Protein AF-A0A350D924-F1 (afdb_monomer_lite)

pLDDT: mean 81.34, std 15.52, range [41.84, 96.62]

Sequence (192 aa):
MNFREQLWSSPLSFKVLNFLGAASPFILLIVMVMVIGWAKSSGRIKLTPIIIVGFVLIWFVLSIFFNCFLFSVAPPYRLSYEEYARARENATRGNIGALRGCIEKYYVQNGEWPKRLDGDNFINFLCEGSGPKELPNALLRPDVKNNRSNQVTHRTINDLNSTGGWLYDSTTGKIWINHTANDSKGVPYSSY

Secondary structure (DSSP, 8-state):
--HHHHSSS-HHHHHHHHHHHHHHHHHHHHHHHHHHHHHHHTT-----HHHHHHHHHHHHHHHHHHHHHHHHHS---TTTTHHHHHHHHHHHHHHHHHHHHHHHHHHHHHSS--S-SSSHHHHHHHHTTS--SSPPPEE--TTSTT-EE--EEES-GGG--S--SEEEETTTTEEEES---B-TTS-BGGG-

Foldseek 3Di:
DDPVVVQPPDPVVVVVCVVCVVVVLVVVVVVVVVVVVVCVVVVVDDDDVVNVVVVVVVSVVVVVVVVVVCVVPPPPPPCPAQVVQVVLQVVLVVLQVVLLVLQVVVCVVPVFGDQDCQDPVSLVSCPVPVHDSARAWNQHHPPAPCNTDQDEDADDLVPQDSVWHWYADRVVSDIFTSHQDAGPVRHGRRVD

Structure (mmCIF, N/CA/C/O backbone):
data_AF-A0A350D924-F1
#
_entry.id   AF-A0A350D924-F1
#
loop_
_atom_site.group_PDB
_atom_site.id
_atom_site.type_symbol
_atom_site.label_atom_id
_atom_site.label_alt_id
_atom_site.label_comp_id
_atom_site.label_asym_id
_atom_site.label_entity_id
_atom_site.label_seq_id
_atom_site.pdbx_PDB_ins_code
_atom_site.Cartn_x
_atom_site.Cartn_y
_atom_site.Cartn_z
_atom_site.occupancy
_atom_site.B_iso_or_equiv
_atom_site.auth_seq_id
_atom_site.auth_comp_id
_atom_site.auth_asym_id
_atom_site.auth_atom_id
_atom_site.pdbx_PDB_model_num
ATOM 1 N N . MET A 1 1 ? 24.494 -24.939 -7.515 1.00 47.94 1 MET A N 1
ATOM 2 C CA . MET A 1 1 ? 24.113 -23.514 -7.633 1.00 47.94 1 MET A CA 1
ATOM 3 C C . MET A 1 1 ? 25.291 -22.801 -8.289 1.00 47.94 1 MET A C 1
ATOM 5 O O . MET A 1 1 ? 26.365 -22.772 -7.705 1.00 47.94 1 MET A O 1
ATOM 9 N N . ASN A 1 2 ? 25.159 -22.431 -9.567 1.00 45.69 2 ASN A N 1
ATOM 10 C CA . ASN A 1 2 ? 26.283 -22.059 -10.437 1.00 45.69 2 ASN A CA 1
ATOM 11 C C . ASN A 1 2 ? 26.685 -20.588 -10.247 1.00 45.69 2 ASN A C 1
ATOM 13 O O . ASN A 1 2 ? 25.851 -19.699 -10.378 1.00 45.69 2 ASN A O 1
ATOM 17 N N . PHE A 1 3 ? 27.981 -20.329 -10.041 1.00 41.84 3 PHE A N 1
ATOM 18 C CA . PHE A 1 3 ? 28.587 -18.993 -9.871 1.00 41.84 3 PHE A CA 1
ATOM 19 C C . PHE A 1 3 ? 28.276 -18.016 -11.028 1.00 41.84 3 PHE A C 1
ATOM 21 O O . PHE A 1 3 ? 28.308 -16.800 -10.864 1.00 41.84 3 PHE A O 1
ATOM 28 N N . ARG A 1 4 ? 27.902 -18.546 -12.201 1.00 46.19 4 ARG A N 1
ATOM 29 C CA . ARG A 1 4 ? 27.455 -17.763 -13.362 1.00 46.19 4 ARG A CA 1
ATOM 30 C C . ARG A 1 4 ? 26.101 -17.071 -13.182 1.00 46.19 4 ARG A C 1
ATOM 32 O O . ARG A 1 4 ? 25.892 -16.055 -13.831 1.00 46.19 4 ARG A O 1
ATOM 39 N N . GLU A 1 5 ? 25.207 -17.560 -12.323 1.00 50.44 5 GLU A N 1
ATOM 40 C CA . GLU A 1 5 ? 23.890 -16.926 -12.131 1.00 50.44 5 GLU A CA 1
ATOM 41 C C . GLU A 1 5 ? 23.918 -15.767 -11.123 1.00 50.44 5 GLU A C 1
ATOM 43 O O . GLU A 1 5 ? 23.068 -14.883 -11.172 1.00 50.44 5 GLU A O 1
ATOM 48 N N . GLN A 1 6 ? 24.938 -15.703 -10.263 1.00 49.12 6 GLN A N 1
ATOM 49 C CA . GLN A 1 6 ? 25.036 -14.691 -9.204 1.00 49.12 6 GLN A CA 1
ATOM 50 C C . GLN A 1 6 ? 25.579 -13.335 -9.696 1.00 49.12 6 GLN A C 1
ATOM 52 O O . GLN A 1 6 ? 25.384 -12.309 -9.047 1.00 49.12 6 GLN A O 1
ATOM 57 N N . LEU A 1 7 ? 26.230 -13.306 -10.863 1.00 44.22 7 LEU A N 1
ATOM 58 C CA . LEU A 1 7 ? 26.763 -12.078 -11.465 1.00 44.22 7 LEU A CA 1
ATOM 59 C C . LEU A 1 7 ? 25.687 -11.227 -12.160 1.00 44.22 7 LEU A C 1
ATOM 61 O O . LEU A 1 7 ? 25.841 -10.010 -12.238 1.00 44.22 7 LEU A O 1
ATOM 65 N N . TRP A 1 8 ? 24.577 -11.832 -12.593 1.00 49.00 8 TRP A N 1
ATOM 66 C CA . TRP A 1 8 ? 23.504 -11.141 -13.324 1.00 49.00 8 TRP A CA 1
ATOM 67 C C . TRP A 1 8 ? 22.376 -10.603 -12.435 1.00 49.00 8 TRP A C 1
ATOM 69 O O . TRP A 1 8 ? 21.561 -9.812 -12.899 1.00 49.00 8 TRP A O 1
ATOM 79 N N . SER A 1 9 ? 22.326 -10.985 -11.156 1.00 48.84 9 SER A N 1
ATOM 80 C CA . SER A 1 9 ? 21.257 -10.577 -10.232 1.00 48.84 9 SER A CA 1
ATOM 81 C C . SER A 1 9 ? 21.573 -9.314 -9.425 1.00 48.84 9 SER A C 1
ATOM 83 O O . SER A 1 9 ? 20.764 -8.900 -8.594 1.00 48.84 9 SER A O 1
ATOM 85 N N . SER A 1 10 ? 22.749 -8.701 -9.608 1.00 45.50 10 SER A N 1
ATOM 86 C CA . SER A 1 10 ? 23.127 -7.521 -8.826 1.00 45.50 10 SER A CA 1
ATOM 87 C C . SER A 1 10 ? 22.595 -6.228 -9.474 1.00 45.50 10 SER A C 1
ATOM 89 O O . SER A 1 10 ? 22.938 -5.928 -10.622 1.00 45.50 10 SER A O 1
ATOM 91 N N . PRO A 1 11 ? 21.816 -5.396 -8.753 1.00 54.88 11 PRO A N 1
ATOM 92 C CA . PRO A 1 11 ? 21.291 -4.132 -9.284 1.00 54.88 11 PRO A CA 1
ATOM 93 C C . PRO A 1 11 ? 22.395 -3.110 -9.612 1.00 54.88 11 PRO A C 1
ATOM 95 O O . PRO A 1 11 ? 22.150 -2.144 -10.335 1.00 54.88 11 PRO A O 1
ATOM 98 N N . LEU A 1 12 ? 23.618 -3.320 -9.109 1.00 47.38 12 LEU A N 1
ATOM 99 C CA . LEU A 1 12 ? 24.787 -2.505 -9.441 1.00 47.38 12 LEU A CA 1
ATOM 100 C C . LEU A 1 12 ? 25.321 -2.791 -10.852 1.00 47.38 12 LEU A C 1
ATOM 102 O O . LEU A 1 12 ? 25.635 -1.848 -11.575 1.00 47.38 12 LEU A O 1
ATOM 106 N N . SER A 1 13 ? 25.384 -4.062 -11.268 1.00 51.62 13 SER A N 1
ATOM 107 C CA . SER A 1 13 ? 25.908 -4.439 -12.592 1.00 51.62 13 SER A CA 1
ATOM 108 C C . SER A 1 13 ? 25.067 -3.858 -13.733 1.00 51.62 13 SER A C 1
ATOM 110 O O . SER A 1 13 ? 25.612 -3.329 -14.697 1.00 51.62 13 SER A O 1
ATOM 112 N N . PHE A 1 14 ? 23.742 -3.833 -13.567 1.00 51.78 14 PHE A N 1
ATOM 113 C CA . PHE A 1 14 ? 22.805 -3.273 -14.542 1.00 51.78 14 PHE A CA 1
ATOM 114 C C . PHE A 1 14 ? 22.886 -1.743 -14.642 1.00 51.78 14 PHE A C 1
ATOM 116 O O . PHE A 1 14 ? 22.792 -1.181 -15.731 1.00 51.78 14 PHE A O 1
ATOM 123 N N . LYS A 1 15 ? 23.106 -1.047 -13.517 1.00 51.81 15 LYS A N 1
ATOM 124 C CA . LYS A 1 15 ? 23.284 0.414 -13.508 1.00 51.81 15 LYS A CA 1
ATOM 125 C C . LYS A 1 15 ? 24.603 0.832 -14.151 1.00 51.81 15 LYS A C 1
ATOM 127 O O . LYS A 1 15 ? 24.611 1.802 -14.900 1.00 51.81 15 LYS A O 1
ATOM 132 N N . VAL A 1 16 ? 25.687 0.091 -13.916 1.00 51.12 16 VAL A N 1
ATOM 133 C CA . VAL A 1 16 ? 26.992 0.356 -14.544 1.00 51.12 16 VAL A CA 1
ATOM 134 C C . VAL A 1 16 ? 26.951 0.057 -16.047 1.00 51.12 16 VAL A C 1
ATOM 136 O O . VAL A 1 16 ? 27.471 0.851 -16.827 1.00 51.12 16 VAL A O 1
ATOM 139 N N . LEU A 1 17 ? 26.262 -1.009 -16.476 1.00 47.84 17 LEU A N 1
ATOM 140 C CA . LEU A 1 17 ? 26.088 -1.315 -17.901 1.00 47.84 17 LEU A CA 1
ATOM 141 C C . LEU A 1 17 ? 25.208 -0.279 -18.621 1.00 47.84 17 LEU A C 1
ATOM 143 O O . LEU A 1 17 ? 25.542 0.129 -19.728 1.00 47.84 17 LEU A O 1
ATOM 147 N N . ASN A 1 18 ? 24.135 0.206 -17.986 1.00 52.03 18 ASN A N 1
ATOM 148 C CA . ASN A 1 18 ? 23.296 1.274 -18.545 1.00 52.03 18 ASN A CA 1
ATOM 149 C C . ASN A 1 18 ? 24.016 2.631 -18.571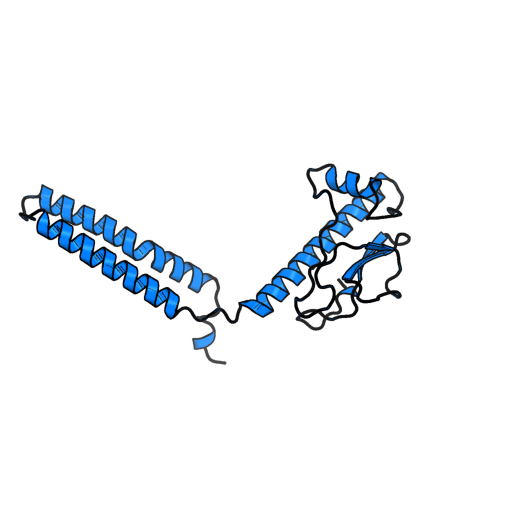 1.00 52.03 18 ASN A C 1
ATOM 151 O O . ASN A 1 18 ? 23.844 3.397 -19.516 1.00 52.03 18 ASN A O 1
ATOM 155 N N . PHE A 1 19 ? 24.852 2.925 -17.571 1.00 48.84 19 PHE A N 1
ATOM 156 C CA . PHE A 1 19 ? 25.634 4.161 -17.520 1.00 48.84 19 PHE A CA 1
ATOM 157 C C . PHE A 1 19 ? 26.766 4.166 -18.560 1.00 48.84 19 PHE A C 1
ATOM 159 O O . PHE A 1 19 ? 26.978 5.173 -19.231 1.00 48.84 19 PHE A O 1
ATOM 166 N N . LEU A 1 20 ? 27.439 3.029 -18.772 1.00 47.66 20 LEU A N 1
ATOM 167 C CA . LEU A 1 20 ? 28.446 2.880 -19.828 1.00 47.66 20 LEU A CA 1
ATOM 168 C C . LEU A 1 20 ? 27.817 2.782 -21.227 1.00 47.66 20 LEU A C 1
ATOM 170 O O . LEU A 1 20 ? 28.358 3.354 -22.167 1.00 47.66 20 LEU A O 1
ATOM 174 N N . GLY A 1 21 ? 26.657 2.134 -21.371 1.00 54.91 21 GLY A N 1
ATOM 175 C CA . GLY A 1 21 ? 25.938 2.021 -22.643 1.00 54.91 21 GLY A CA 1
ATOM 176 C C . GLY A 1 21 ? 25.373 3.353 -23.146 1.00 54.91 21 GLY A C 1
ATOM 177 O O . GLY A 1 21 ? 25.484 3.654 -24.332 1.00 54.91 21 GLY A O 1
ATOM 178 N N . ALA A 1 22 ? 24.833 4.189 -22.254 1.00 53.91 22 ALA A N 1
ATOM 179 C CA . ALA A 1 22 ? 24.272 5.490 -22.628 1.00 53.91 22 ALA A CA 1
ATOM 180 C C . ALA A 1 22 ? 25.345 6.574 -22.849 1.00 53.91 22 ALA A C 1
ATOM 182 O O . ALA A 1 22 ? 25.177 7.448 -23.699 1.00 53.91 22 ALA A O 1
ATOM 183 N N . ALA A 1 23 ? 26.462 6.520 -22.114 1.00 52.72 23 ALA A N 1
ATOM 184 C CA . ALA A 1 23 ? 27.535 7.509 -22.230 1.00 52.72 23 ALA A CA 1
ATOM 185 C C . ALA A 1 23 ? 28.533 7.208 -23.367 1.00 52.72 23 ALA A C 1
ATOM 187 O O . ALA A 1 23 ? 29.195 8.122 -23.865 1.00 52.72 23 ALA A O 1
ATOM 188 N N . SER A 1 24 ? 28.637 5.949 -23.806 1.00 65.81 24 SER A N 1
ATOM 189 C CA . SER A 1 24 ? 29.651 5.497 -24.769 1.00 65.81 24 SER A CA 1
ATOM 190 C C . SER A 1 24 ? 29.633 6.238 -26.121 1.00 65.81 24 SER A C 1
ATOM 192 O O . SER A 1 24 ? 30.682 6.759 -26.507 1.00 65.81 24 SER A O 1
ATOM 194 N N . PRO A 1 25 ? 28.504 6.379 -26.842 1.00 65.12 25 PRO A N 1
ATOM 195 C CA . PRO A 1 25 ? 28.536 6.973 -28.180 1.00 65.12 25 PRO A CA 1
ATOM 196 C C . PRO A 1 25 ? 28.704 8.498 -28.161 1.00 65.12 25 PRO A C 1
ATOM 198 O O . PRO A 1 25 ? 29.337 9.051 -29.058 1.00 65.12 25 PRO A O 1
ATOM 201 N N . PHE A 1 26 ? 28.187 9.188 -27.137 1.00 65.56 26 PHE A N 1
ATOM 202 C CA . PHE A 1 26 ? 28.311 10.645 -27.017 1.00 65.56 26 PHE A CA 1
ATOM 203 C C . PHE A 1 26 ? 29.724 11.078 -26.626 1.00 65.56 26 PHE A C 1
ATOM 205 O O . PHE A 1 26 ? 30.256 12.018 -27.213 1.00 65.56 26 PHE A O 1
ATOM 212 N N . ILE A 1 27 ? 30.361 10.378 -25.683 1.00 70.38 27 ILE A N 1
ATOM 213 C CA . ILE A 1 27 ? 31.745 10.676 -25.294 1.00 70.38 27 ILE A CA 1
ATOM 214 C C . ILE A 1 27 ? 32.693 10.380 -26.462 1.00 70.38 27 ILE A C 1
ATOM 216 O O . ILE A 1 27 ? 33.560 11.200 -26.760 1.00 70.38 27 ILE A O 1
ATOM 220 N N . LEU A 1 28 ? 32.489 9.270 -27.183 1.00 68.69 28 LEU A N 1
ATOM 221 C CA . LEU A 1 28 ? 33.267 8.956 -28.385 1.00 68.69 28 LEU A CA 1
ATOM 222 C C . LEU A 1 28 ? 33.068 9.997 -29.494 1.00 68.69 28 LEU A C 1
ATOM 224 O O . LEU A 1 28 ? 34.046 10.386 -30.129 1.00 68.69 28 LEU A O 1
ATOM 228 N N . LEU A 1 29 ? 31.847 10.510 -29.683 1.00 71.50 29 LEU A N 1
ATOM 229 C CA . LEU A 1 29 ? 31.575 11.591 -30.632 1.00 71.50 29 LEU A CA 1
ATOM 230 C C . LEU A 1 29 ? 32.309 12.882 -30.243 1.00 71.50 29 LEU A C 1
ATOM 232 O O . LEU A 1 29 ? 32.936 13.501 -31.097 1.00 71.50 29 LEU A O 1
ATOM 236 N N . ILE A 1 30 ? 32.277 13.272 -28.965 1.00 75.00 30 ILE A N 1
ATOM 237 C CA . ILE A 1 30 ? 32.971 14.472 -28.472 1.00 75.00 30 ILE A CA 1
ATOM 238 C C . ILE A 1 30 ? 34.483 14.334 -28.670 1.00 75.00 30 ILE A C 1
ATOM 240 O O . ILE A 1 30 ? 35.106 15.224 -29.249 1.00 75.00 30 ILE A O 1
ATOM 244 N N . VAL A 1 31 ? 35.066 13.205 -28.255 1.00 75.88 31 VAL A N 1
ATOM 245 C CA . VAL A 1 31 ? 36.499 12.926 -28.433 1.00 75.88 31 VAL A CA 1
ATOM 246 C C . VAL A 1 31 ? 36.863 12.938 -29.916 1.00 75.88 31 VAL A C 1
ATOM 248 O O . VAL A 1 31 ? 37.866 13.532 -30.300 1.00 75.88 31 VAL A O 1
ATOM 251 N N . MET A 1 32 ? 36.031 12.356 -30.778 1.00 74.62 32 MET A N 1
ATOM 252 C CA . MET A 1 32 ? 36.300 12.321 -32.210 1.00 74.62 32 MET A CA 1
ATOM 253 C C . MET A 1 32 ? 36.196 13.704 -32.867 1.00 74.62 32 MET A C 1
ATOM 255 O O . MET A 1 32 ? 37.060 14.058 -33.669 1.00 74.62 32 MET A O 1
ATOM 259 N N . VAL A 1 33 ? 35.200 14.519 -32.505 1.00 77.44 33 VAL A N 1
ATOM 260 C CA . VAL A 1 33 ? 35.084 15.912 -32.971 1.00 77.44 33 VAL A CA 1
ATOM 261 C C . VAL A 1 33 ? 36.293 16.731 -32.515 1.00 77.44 33 VAL A C 1
ATOM 263 O O . VAL A 1 33 ? 36.845 17.495 -33.309 1.00 77.44 33 VAL A O 1
ATOM 266 N N . MET A 1 34 ? 36.763 16.527 -31.279 1.00 78.38 34 MET A N 1
ATOM 267 C CA . MET A 1 34 ? 37.984 17.158 -30.769 1.00 78.38 34 MET A CA 1
ATOM 268 C C . MET A 1 34 ? 39.229 16.722 -31.555 1.00 78.38 34 MET A C 1
ATOM 270 O O . MET A 1 34 ? 40.025 17.574 -31.950 1.00 78.38 34 MET A O 1
ATOM 274 N N . VAL A 1 35 ? 39.379 15.427 -31.855 1.00 78.31 35 VAL A N 1
ATOM 275 C CA . VAL A 1 35 ? 40.506 14.893 -32.642 1.00 78.31 35 VAL A CA 1
ATOM 276 C C . VAL A 1 35 ? 40.486 15.417 -34.081 1.00 78.31 35 VAL A C 1
ATOM 278 O O . VAL A 1 35 ? 41.527 15.825 -34.593 1.00 78.31 35 VAL A O 1
ATOM 281 N N . ILE A 1 36 ? 39.317 15.479 -34.728 1.00 73.19 36 ILE A N 1
ATOM 282 C CA . ILE A 1 36 ? 39.168 16.046 -36.080 1.00 73.19 36 ILE A CA 1
ATOM 283 C C . ILE A 1 36 ? 39.476 17.548 -36.074 1.00 73.19 36 ILE A C 1
ATOM 285 O O . ILE A 1 36 ? 40.187 18.033 -36.957 1.00 73.19 36 ILE A O 1
ATOM 289 N N . GLY A 1 37 ? 38.984 18.287 -35.074 1.00 76.00 37 GLY A N 1
ATOM 290 C CA . GLY A 1 37 ? 39.281 19.709 -34.897 1.00 76.00 37 GLY A CA 1
ATOM 291 C C . GLY A 1 37 ? 40.780 19.968 -34.725 1.00 76.00 37 GLY A C 1
ATOM 292 O O . GLY A 1 37 ? 41.343 20.839 -35.392 1.00 76.00 37 GLY A O 1
ATOM 293 N N . TRP A 1 38 ? 41.449 19.152 -33.909 1.00 79.75 38 TRP A N 1
ATOM 294 C CA . TRP A 1 38 ? 42.897 19.206 -33.709 1.00 79.75 38 TRP A CA 1
ATOM 295 C C . TRP A 1 38 ? 43.686 18.844 -34.981 1.00 79.75 38 TRP A C 1
ATOM 297 O O . TRP A 1 38 ? 44.635 19.539 -35.357 1.00 79.75 38 TRP A O 1
ATOM 307 N N . ALA A 1 39 ? 43.266 17.807 -35.709 1.00 71.69 39 ALA A N 1
ATOM 308 C CA . ALA A 1 39 ? 43.900 17.386 -36.958 1.00 71.69 39 ALA A CA 1
ATOM 309 C C . ALA A 1 39 ? 43.755 18.427 -38.087 1.00 71.69 39 ALA A C 1
ATOM 311 O O . ALA A 1 39 ? 44.669 18.604 -38.895 1.00 71.69 39 ALA A O 1
ATOM 312 N N . LYS A 1 40 ? 42.632 19.159 -38.118 1.00 70.56 40 LYS A N 1
ATOM 313 C CA . LYS A 1 40 ? 42.415 20.289 -39.034 1.00 70.56 40 LYS A CA 1
ATOM 314 C C . LYS A 1 40 ? 43.289 21.491 -38.665 1.00 70.56 40 LYS A C 1
ATOM 316 O O . LYS A 1 40 ? 43.915 22.070 -39.547 1.00 70.56 40 LYS A O 1
ATOM 321 N N . SER A 1 41 ? 43.359 21.838 -37.376 1.00 77.25 41 SER A N 1
ATOM 322 C CA . SER A 1 41 ? 44.184 22.947 -36.866 1.00 77.25 41 SER A CA 1
ATOM 323 C C . SER A 1 41 ? 45.680 22.736 -37.133 1.00 77.25 41 SER A C 1
ATOM 325 O O . SER A 1 41 ? 46.397 23.667 -37.482 1.00 77.25 41 SER A O 1
ATOM 327 N N . SER A 1 42 ? 46.145 21.485 -37.072 1.00 79.81 42 SER A N 1
ATOM 328 C CA . SER A 1 42 ? 47.542 21.124 -37.349 1.00 79.81 42 SER A CA 1
ATOM 329 C C . SER A 1 42 ? 47.907 21.045 -38.841 1.00 79.81 42 SER A C 1
ATOM 331 O O . SER A 1 42 ? 49.042 20.699 -39.164 1.00 79.81 42 SER A O 1
ATOM 333 N N . GLY A 1 43 ? 46.977 21.334 -39.764 1.00 79.00 43 GLY A N 1
ATOM 334 C CA . GLY A 1 43 ? 47.232 21.343 -41.213 1.00 79.00 43 GLY A CA 1
ATOM 335 C C . GLY A 1 43 ? 47.532 19.967 -41.821 1.00 79.00 43 GLY A C 1
ATOM 336 O O . GLY A 1 43 ? 47.914 19.877 -42.986 1.00 79.00 43 GLY A O 1
ATOM 337 N N . ARG A 1 44 ? 47.354 18.888 -41.050 1.00 70.31 44 ARG A N 1
ATOM 338 C CA . ARG A 1 44 ? 47.743 17.525 -41.441 1.00 70.31 44 ARG A CA 1
ATOM 339 C C . ARG A 1 44 ? 46.762 16.867 -42.408 1.00 70.31 44 ARG A C 1
ATOM 341 O O . ARG A 1 44 ? 47.120 15.884 -43.047 1.00 70.31 44 ARG A O 1
ATOM 348 N N . ILE A 1 45 ? 45.533 17.380 -42.516 1.00 70.00 45 ILE A N 1
ATOM 349 C CA . ILE A 1 45 ? 44.479 16.763 -43.327 1.00 70.00 45 ILE A CA 1
ATOM 350 C C . ILE A 1 45 ? 43.593 17.835 -43.972 1.00 70.00 45 ILE A C 1
ATOM 352 O O . ILE A 1 45 ? 43.047 18.701 -43.288 1.00 70.00 45 ILE A O 1
ATOM 356 N N . LYS A 1 46 ? 43.387 17.747 -45.291 1.00 69.88 46 LYS A N 1
ATOM 357 C CA . LYS A 1 46 ? 42.362 18.520 -46.009 1.00 69.88 46 LYS A CA 1
ATOM 358 C C . LYS A 1 46 ? 41.059 17.718 -46.037 1.00 69.88 46 LYS A C 1
ATOM 360 O O . LYS A 1 46 ? 40.758 17.064 -47.029 1.00 69.88 46 LYS A O 1
ATOM 365 N N . LEU A 1 47 ? 40.296 17.733 -44.941 1.00 65.69 47 LEU A N 1
ATOM 366 C CA . LEU A 1 47 ? 38.938 17.177 -44.961 1.00 65.69 47 LEU A CA 1
ATOM 367 C C . LEU A 1 47 ? 38.012 18.110 -45.742 1.00 65.69 47 LEU A C 1
ATOM 369 O O . LEU A 1 47 ? 37.799 19.262 -45.357 1.00 65.69 47 LEU A O 1
ATOM 373 N N . THR A 1 48 ? 37.440 17.599 -46.827 1.00 76.56 48 THR A N 1
ATOM 374 C CA . THR A 1 48 ? 36.360 18.281 -47.536 1.00 76.56 48 THR A CA 1
ATOM 375 C C . THR A 1 48 ? 35.068 18.182 -46.711 1.00 76.56 48 THR A C 1
ATOM 377 O O . THR A 1 48 ? 34.847 17.182 -46.022 1.00 76.56 48 THR A O 1
ATOM 380 N N . PRO A 1 49 ? 34.187 19.199 -46.753 1.00 72.62 49 PRO A N 1
ATOM 381 C CA . PRO A 1 49 ? 32.946 19.214 -45.970 1.00 72.62 49 PRO A CA 1
ATOM 382 C C . PRO A 1 49 ? 32.041 18.004 -46.260 1.00 72.62 49 PRO A C 1
ATOM 384 O O . PRO A 1 49 ? 31.353 17.521 -45.366 1.00 72.62 49 PRO A O 1
ATOM 387 N N . ILE A 1 50 ? 32.114 17.456 -47.475 1.00 76.12 50 ILE A N 1
ATOM 388 C CA . ILE A 1 50 ? 31.381 16.256 -47.904 1.00 76.12 50 ILE A CA 1
ATOM 389 C C . ILE A 1 50 ? 31.756 15.025 -47.062 1.00 76.12 50 ILE A C 1
ATOM 391 O O . ILE A 1 50 ? 30.876 14.269 -46.658 1.00 76.12 50 ILE A O 1
ATOM 395 N N . ILE A 1 51 ? 33.042 14.842 -46.743 1.00 77.19 51 ILE A N 1
ATOM 396 C CA . ILE A 1 51 ? 33.515 13.694 -45.951 1.00 77.19 51 ILE A CA 1
ATOM 397 C C . ILE A 1 51 ? 33.010 13.791 -44.506 1.00 77.19 51 ILE A C 1
ATOM 399 O O . ILE A 1 51 ? 32.618 12.786 -43.916 1.00 77.19 51 ILE A O 1
ATOM 403 N N . ILE A 1 52 ? 32.966 15.005 -43.949 1.00 76.31 52 ILE A N 1
ATOM 404 C CA . ILE A 1 52 ? 32.472 15.249 -42.586 1.00 76.31 52 ILE A CA 1
ATOM 405 C C . ILE A 1 52 ? 30.979 14.920 -42.497 1.00 76.31 52 ILE A C 1
ATOM 407 O O . ILE A 1 52 ? 30.564 14.201 -41.591 1.00 76.31 52 ILE A O 1
ATOM 411 N N . VAL A 1 53 ? 30.181 15.396 -43.459 1.00 77.25 53 VAL A N 1
ATOM 412 C CA . VAL A 1 53 ? 28.737 15.124 -43.496 1.00 77.25 53 VAL A CA 1
ATOM 413 C C . VAL A 1 53 ? 28.469 13.628 -43.658 1.00 77.25 53 VAL A C 1
ATOM 415 O O . VAL A 1 53 ? 27.670 13.079 -42.904 1.00 77.25 53 VAL A O 1
ATOM 418 N N . GLY A 1 54 ? 29.175 12.949 -44.570 1.00 84.75 54 GLY A N 1
ATOM 419 C CA . GLY A 1 54 ? 29.021 11.506 -44.778 1.00 84.75 54 GLY A CA 1
ATOM 420 C C . GLY A 1 54 ? 29.333 10.685 -43.526 1.00 84.75 54 GLY A C 1
ATOM 421 O O . GLY A 1 54 ? 28.580 9.777 -43.177 1.00 84.75 54 GLY A O 1
ATOM 422 N N . PHE A 1 55 ? 30.394 11.043 -42.799 1.00 81.06 55 PHE A N 1
ATOM 423 C CA . PHE A 1 55 ? 30.758 10.366 -41.557 1.00 81.06 55 PHE A CA 1
ATOM 424 C C . PHE A 1 55 ? 29.703 10.551 -40.454 1.00 81.06 55 PHE A C 1
ATOM 426 O O . PHE A 1 55 ? 29.294 9.574 -39.826 1.00 81.06 55 PHE A O 1
ATOM 433 N N . VAL A 1 56 ? 29.222 11.783 -40.244 1.00 83.62 56 VAL A N 1
ATOM 434 C CA . VAL A 1 56 ? 28.179 12.079 -39.243 1.00 83.62 56 VAL A CA 1
ATOM 435 C C . VAL A 1 56 ? 26.897 11.298 -39.538 1.00 83.62 56 VAL A C 1
ATOM 437 O O . VAL A 1 56 ? 26.276 10.762 -38.621 1.00 83.62 56 VAL A O 1
ATOM 440 N N . LEU A 1 57 ? 26.526 11.182 -40.814 1.00 86.44 57 LEU A N 1
ATOM 441 C CA . LEU A 1 57 ? 25.320 10.473 -41.242 1.00 86.44 57 LEU A CA 1
ATOM 442 C C . LEU A 1 57 ? 25.430 8.962 -40.991 1.00 86.44 57 LEU A C 1
ATOM 444 O O . LEU A 1 57 ? 24.525 8.372 -40.404 1.00 86.44 57 LEU A O 1
ATOM 448 N N . ILE A 1 58 ? 26.561 8.349 -41.354 1.00 88.56 58 ILE A N 1
ATOM 449 C CA . ILE A 1 58 ? 26.828 6.923 -41.094 1.00 88.56 58 ILE A CA 1
ATOM 450 C C . ILE A 1 58 ? 26.819 6.635 -39.590 1.00 88.56 58 ILE A C 1
ATOM 452 O O . ILE A 1 58 ? 26.191 5.672 -39.147 1.00 88.56 58 ILE A O 1
ATOM 456 N N . TRP A 1 59 ? 27.475 7.486 -38.797 1.00 84.00 59 TRP A N 1
ATOM 457 C CA . TRP A 1 59 ? 27.508 7.346 -37.343 1.00 84.00 59 TRP A CA 1
ATOM 458 C C . TRP A 1 59 ? 26.107 7.412 -36.727 1.00 84.00 59 TRP A C 1
ATOM 460 O O . TRP A 1 59 ? 25.758 6.595 -35.873 1.00 84.00 59 TRP A O 1
ATOM 470 N N . PHE A 1 60 ? 25.277 8.350 -37.188 1.00 86.31 60 PHE A N 1
ATOM 471 C CA . PHE A 1 60 ? 23.906 8.501 -36.710 1.00 86.31 60 PHE A CA 1
ATOM 472 C C . PHE A 1 60 ? 23.044 7.270 -37.027 1.00 86.31 60 PHE A C 1
ATOM 474 O O . PHE A 1 60 ? 22.349 6.763 -36.146 1.00 86.31 60 PHE A O 1
ATOM 481 N N . VAL A 1 61 ? 23.149 6.734 -38.247 1.00 92.62 61 VAL A N 1
ATOM 482 C CA . VAL A 1 61 ? 22.424 5.519 -38.658 1.00 92.62 61 VAL A CA 1
ATOM 483 C C . VAL A 1 61 ? 22.851 4.308 -37.826 1.00 92.62 61 VAL A C 1
ATOM 485 O O . VAL A 1 61 ? 21.994 3.571 -37.337 1.00 92.62 61 VAL A O 1
ATOM 488 N N . LEU A 1 62 ? 24.157 4.124 -37.600 1.00 89.12 62 LEU A N 1
ATOM 489 C CA . LEU A 1 62 ? 24.666 3.036 -36.759 1.00 89.12 62 LEU A CA 1
ATOM 490 C C . LEU A 1 62 ? 24.183 3.164 -35.309 1.00 89.12 62 LEU A C 1
ATOM 492 O O . LEU A 1 62 ? 23.751 2.173 -34.724 1.00 89.12 62 LEU A O 1
ATOM 496 N N . SER A 1 63 ? 24.192 4.373 -34.742 1.00 86.88 63 SER A N 1
ATOM 497 C CA . SER A 1 63 ? 23.692 4.622 -33.384 1.00 86.88 63 SER A CA 1
ATOM 498 C C . SER A 1 63 ? 22.214 4.250 -33.238 1.00 86.88 63 SER A C 1
ATOM 500 O O . SER A 1 63 ? 21.838 3.564 -32.286 1.00 86.88 63 SER A O 1
ATOM 502 N N . ILE A 1 64 ? 21.367 4.640 -34.198 1.00 88.56 64 ILE A N 1
ATOM 503 C CA . ILE A 1 64 ? 19.946 4.261 -34.193 1.00 88.56 64 ILE A CA 1
ATOM 504 C C . ILE A 1 64 ? 19.801 2.740 -34.249 1.00 88.56 64 ILE A C 1
ATOM 506 O O . ILE A 1 64 ? 19.064 2.169 -33.447 1.00 88.56 64 ILE A O 1
ATOM 510 N N . PHE A 1 65 ? 20.536 2.078 -35.145 1.00 90.06 65 PHE A N 1
ATOM 511 C CA . PHE A 1 65 ? 20.482 0.626 -35.294 1.00 90.06 65 PHE A CA 1
ATOM 512 C C . PHE A 1 65 ? 20.849 -0.110 -33.996 1.00 90.06 65 PHE A C 1
ATOM 514 O O . PHE A 1 65 ? 20.104 -0.987 -33.556 1.00 90.06 65 PHE A O 1
ATOM 521 N N . PHE A 1 66 ? 21.948 0.279 -33.337 1.00 86.38 66 PHE A N 1
ATOM 522 C CA . PHE A 1 66 ? 22.353 -0.320 -32.062 1.00 86.38 66 PHE A CA 1
ATOM 523 C C . PHE A 1 66 ? 21.325 -0.082 -30.955 1.00 86.38 66 PHE A C 1
ATOM 525 O O . PHE A 1 66 ? 21.010 -1.011 -30.214 1.00 86.38 66 PHE A O 1
ATOM 532 N N . ASN A 1 67 ? 20.754 1.123 -30.868 1.00 81.56 67 ASN A N 1
ATOM 533 C CA . ASN A 1 67 ? 19.703 1.409 -29.895 1.00 81.56 67 ASN A CA 1
ATOM 534 C C . ASN A 1 67 ? 18.466 0.531 -30.139 1.00 81.56 67 ASN A C 1
ATOM 536 O O . ASN A 1 67 ? 17.995 -0.121 -29.210 1.00 81.56 67 ASN A O 1
ATOM 540 N N . CYS A 1 68 ? 17.979 0.428 -31.380 1.00 86.88 68 CYS A N 1
ATOM 541 C CA . CYS A 1 68 ? 16.852 -0.447 -31.721 1.00 86.88 68 CYS A CA 1
ATOM 542 C C . CYS A 1 68 ? 17.132 -1.919 -31.388 1.00 86.88 68 CYS A C 1
ATOM 544 O O . CYS A 1 68 ? 16.253 -2.615 -30.882 1.00 86.88 68 CYS A O 1
ATOM 546 N N . PHE A 1 69 ? 18.356 -2.391 -31.629 1.00 87.31 69 PHE A N 1
ATOM 547 C CA . PHE A 1 69 ? 18.753 -3.755 -31.293 1.00 87.31 69 PHE A CA 1
ATOM 548 C C . PHE A 1 69 ? 18.773 -3.996 -29.778 1.00 87.31 69 PHE A C 1
ATOM 550 O O . PHE A 1 69 ? 18.229 -4.998 -29.319 1.00 87.31 69 PHE A O 1
ATOM 557 N N . LEU A 1 70 ? 19.322 -3.065 -28.989 1.00 82.81 70 LEU A N 1
ATOM 558 C CA . LEU A 1 70 ? 19.298 -3.152 -27.525 1.00 82.81 70 LEU A CA 1
ATOM 559 C C . LEU A 1 70 ? 17.865 -3.171 -26.980 1.00 82.81 70 LEU A C 1
ATOM 561 O O . LEU A 1 70 ? 17.572 -3.958 -26.083 1.00 82.81 70 LEU A O 1
ATOM 565 N N . PHE A 1 71 ? 16.959 -2.373 -27.554 1.00 77.75 71 PHE A N 1
ATOM 566 C CA . PHE A 1 71 ? 15.537 -2.403 -27.200 1.00 77.75 71 PHE A CA 1
ATOM 567 C C . PHE A 1 71 ? 14.841 -3.711 -27.599 1.00 77.75 71 PHE A C 1
ATOM 569 O O . PHE A 1 71 ? 13.943 -4.151 -26.890 1.00 77.75 71 PHE A O 1
ATOM 576 N N . SER A 1 72 ? 15.254 -4.337 -28.704 1.00 82.75 72 SER A N 1
ATOM 577 C CA . SER A 1 72 ? 14.694 -5.607 -29.186 1.00 82.75 72 SER A CA 1
ATOM 578 C C . SER A 1 72 ? 15.174 -6.814 -28.370 1.00 82.75 72 SER A C 1
ATOM 580 O O . SER A 1 72 ? 14.410 -7.741 -28.107 1.00 82.75 72 SER A O 1
ATOM 582 N N . VAL A 1 73 ? 16.442 -6.804 -27.945 1.00 79.69 73 VAL A N 1
ATOM 583 C CA . VAL A 1 73 ? 17.059 -7.899 -27.178 1.00 79.69 73 VAL A CA 1
ATOM 584 C C . VAL A 1 73 ? 16.823 -7.760 -25.677 1.00 79.69 73 VAL A C 1
ATOM 586 O O . VAL A 1 73 ? 16.925 -8.756 -24.964 1.00 79.69 73 VAL A O 1
ATOM 589 N N . ALA A 1 74 ? 16.476 -6.568 -25.181 1.00 70.50 74 ALA A N 1
ATOM 590 C CA . ALA A 1 74 ? 15.993 -6.417 -23.817 1.00 70.50 74 ALA A CA 1
ATOM 591 C C . ALA A 1 74 ? 14.742 -7.299 -23.650 1.00 70.50 74 ALA A C 1
ATOM 593 O O . ALA A 1 74 ? 13.704 -6.997 -24.244 1.00 70.50 74 ALA A O 1
ATOM 594 N N . PRO A 1 75 ? 14.811 -8.410 -22.887 1.00 60.62 75 PRO A N 1
ATOM 595 C CA . PRO A 1 75 ? 13.656 -9.275 -22.735 1.00 60.62 75 PRO A CA 1
ATOM 596 C C . PRO A 1 75 ? 12.505 -8.451 -22.148 1.00 60.62 75 PRO A C 1
ATOM 598 O O . PRO A 1 75 ? 12.757 -7.620 -21.267 1.00 60.62 75 PRO A O 1
ATOM 601 N N . PRO A 1 76 ? 11.248 -8.673 -22.583 1.00 61.50 76 PRO A N 1
ATOM 602 C CA . PRO A 1 76 ? 10.100 -8.086 -21.922 1.00 61.50 76 PRO A CA 1
ATOM 603 C C . PRO A 1 76 ? 10.136 -8.596 -20.488 1.00 61.50 76 PRO A C 1
ATOM 605 O O . PRO A 1 76 ? 9.962 -9.779 -20.200 1.00 61.50 76 PRO A O 1
ATOM 608 N N . TYR A 1 77 ? 10.496 -7.680 -19.611 1.00 56.38 77 TYR A N 1
ATOM 609 C CA . TYR A 1 77 ? 10.611 -7.778 -18.173 1.00 56.38 77 TYR A CA 1
ATOM 610 C C . TYR A 1 77 ? 9.503 -8.690 -17.637 1.00 56.38 77 TYR A C 1
ATOM 612 O O . TYR A 1 77 ? 8.376 -8.263 -17.398 1.00 56.38 77 TYR A O 1
ATOM 620 N N . ARG A 1 78 ? 9.839 -9.961 -17.378 1.00 50.88 78 ARG A N 1
ATOM 621 C CA . ARG A 1 78 ? 9.030 -10.858 -16.529 1.00 50.88 78 ARG A CA 1
ATOM 622 C C . ARG A 1 78 ? 8.888 -10.323 -15.094 1.00 50.88 78 ARG A C 1
ATOM 624 O O . ARG A 1 78 ? 8.147 -10.872 -14.295 1.00 50.88 78 ARG A O 1
ATOM 631 N N . LEU A 1 79 ? 9.552 -9.205 -14.818 1.00 56.28 79 LEU A N 1
ATOM 632 C CA . LEU A 1 79 ? 9.364 -8.292 -13.704 1.00 56.28 79 LEU A CA 1
ATOM 633 C C . LEU A 1 79 ? 7.967 -7.642 -13.650 1.00 56.28 79 LEU A C 1
ATOM 635 O O . LEU A 1 79 ? 7.564 -7.148 -12.605 1.00 56.28 79 LEU A O 1
ATOM 639 N N . SER A 1 80 ? 7.195 -7.618 -14.739 1.00 68.00 80 SER A N 1
ATOM 640 C CA . SER A 1 80 ? 6.060 -6.692 -14.823 1.00 68.00 80 SER A CA 1
ATOM 641 C C . SER A 1 80 ? 4.910 -6.981 -13.856 1.00 68.00 80 SER A C 1
ATOM 643 O O . SER A 1 80 ? 4.334 -6.031 -13.339 1.00 68.00 80 SER A O 1
ATOM 645 N N . TYR A 1 81 ? 4.564 -8.245 -13.587 1.00 80.88 81 TYR A N 1
ATOM 646 C CA . TYR A 1 81 ? 3.385 -8.549 -12.766 1.00 80.88 81 TYR A CA 1
ATOM 647 C C . TYR A 1 81 ? 3.707 -8.706 -11.277 1.00 80.88 81 TYR A C 1
ATOM 649 O O . TYR A 1 81 ? 3.105 -8.029 -10.444 1.00 80.88 81 TYR A O 1
ATOM 657 N N . GLU A 1 82 ? 4.666 -9.566 -10.922 1.00 84.56 82 GLU A N 1
ATOM 658 C CA . GLU A 1 82 ? 4.994 -9.830 -9.515 1.00 84.56 82 GLU A CA 1
ATOM 659 C C . GLU A 1 82 ? 5.649 -8.631 -8.830 1.00 84.56 82 GLU A C 1
ATOM 661 O O . GLU A 1 82 ? 5.350 -8.349 -7.669 1.00 84.56 82 GLU A O 1
ATOM 666 N N . GLU A 1 83 ? 6.510 -7.886 -9.527 1.00 85.50 83 GLU A N 1
ATOM 667 C CA . GLU A 1 83 ? 7.114 -6.690 -8.936 1.00 85.50 83 GLU A CA 1
ATOM 668 C C . GLU A 1 83 ? 6.106 -5.556 -8.818 1.00 85.50 83 GLU A C 1
ATOM 670 O O . GLU A 1 83 ? 6.122 -4.834 -7.825 1.00 85.50 83 GLU A O 1
ATOM 675 N N . TYR A 1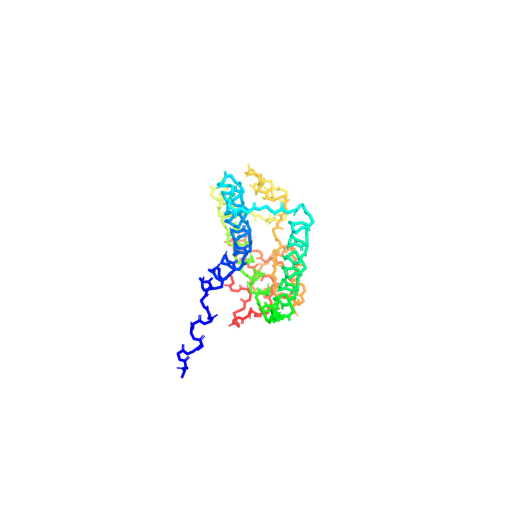 84 ? 5.179 -5.438 -9.772 1.00 86.75 84 TYR A N 1
ATOM 676 C CA . TYR A 1 84 ? 4.068 -4.496 -9.675 1.00 86.75 84 TYR A CA 1
ATOM 677 C C . TYR A 1 84 ? 3.139 -4.835 -8.504 1.00 86.75 84 TYR A C 1
ATOM 679 O O . TYR A 1 84 ? 2.789 -3.955 -7.714 1.00 86.75 84 TYR A O 1
ATOM 687 N N . ALA A 1 85 ? 2.792 -6.114 -8.333 1.00 90.44 85 ALA A N 1
ATOM 688 C CA . ALA A 1 85 ? 2.067 -6.606 -7.168 1.00 90.44 85 ALA A CA 1
ATOM 689 C C . ALA A 1 85 ? 2.809 -6.276 -5.863 1.00 90.44 85 ALA A C 1
ATOM 691 O O . ALA A 1 85 ? 2.230 -5.677 -4.959 1.00 90.44 85 ALA A O 1
ATOM 692 N N . ARG A 1 86 ? 4.110 -6.576 -5.788 1.00 90.69 86 ARG A N 1
ATOM 693 C CA . ARG A 1 86 ? 4.946 -6.298 -4.612 1.00 90.69 86 ARG A CA 1
ATOM 694 C C . ARG A 1 86 ? 5.071 -4.800 -4.326 1.00 90.69 86 ARG A C 1
ATOM 696 O O . ARG A 1 86 ? 5.055 -4.395 -3.167 1.00 90.69 86 ARG A O 1
ATOM 703 N N . ALA A 1 87 ? 5.175 -3.965 -5.358 1.00 91.94 87 ALA A N 1
ATOM 704 C CA . ALA A 1 87 ? 5.221 -2.513 -5.218 1.00 91.94 87 ALA A CA 1
ATOM 705 C C . ALA A 1 87 ? 3.915 -1.969 -4.622 1.00 91.94 87 ALA A C 1
ATOM 707 O O . ALA A 1 87 ? 3.960 -1.143 -3.712 1.00 91.94 87 ALA A O 1
ATOM 708 N N . ARG A 1 88 ? 2.759 -2.478 -5.071 1.00 94.12 88 ARG A N 1
ATOM 709 C CA . ARG A 1 88 ? 1.444 -2.142 -4.498 1.00 94.12 88 ARG A CA 1
ATOM 710 C C . ARG A 1 88 ? 1.331 -2.569 -3.035 1.00 94.12 88 ARG A C 1
ATOM 712 O O . ARG A 1 88 ? 0.926 -1.768 -2.196 1.00 94.12 88 ARG A O 1
ATOM 719 N N . GLU A 1 89 ? 1.759 -3.785 -2.708 1.00 94.12 89 GLU A N 1
ATOM 720 C CA . GLU A 1 89 ? 1.758 -4.288 -1.328 1.00 94.12 89 GLU A CA 1
ATOM 721 C C . GLU A 1 89 ? 2.657 -3.452 -0.409 1.00 94.12 89 GLU A C 1
ATOM 723 O O . GLU A 1 89 ? 2.254 -3.094 0.698 1.00 94.12 89 GLU A O 1
ATOM 728 N N . ASN A 1 90 ? 3.850 -3.082 -0.882 1.00 94.62 90 ASN A N 1
ATOM 729 C CA . ASN A 1 90 ? 4.768 -2.213 -0.150 1.00 94.62 90 ASN A CA 1
ATOM 730 C C . ASN A 1 90 ? 4.194 -0.803 0.041 1.00 94.62 90 ASN A C 1
ATOM 732 O O . ASN A 1 90 ? 4.309 -0.247 1.131 1.00 94.62 90 ASN A O 1
ATOM 736 N N . ALA A 1 91 ? 3.537 -0.244 -0.979 1.00 94.44 91 ALA A N 1
ATOM 737 C CA . ALA A 1 91 ? 2.847 1.037 -0.860 1.00 94.44 91 ALA A CA 1
ATOM 738 C C . ALA A 1 91 ? 1.730 0.969 0.193 1.00 94.44 91 ALA A C 1
ATOM 740 O O . ALA A 1 91 ? 1.623 1.858 1.031 1.00 94.44 91 ALA A O 1
ATOM 741 N N . THR A 1 92 ? 0.957 -0.118 0.225 1.00 95.00 92 THR A N 1
ATOM 742 C CA . THR A 1 92 ? -0.088 -0.320 1.240 1.00 95.00 92 THR A CA 1
ATOM 743 C C . THR A 1 92 ? 0.483 -0.434 2.649 1.00 95.00 92 THR A C 1
ATOM 745 O O . THR A 1 92 ? -0.072 0.156 3.573 1.00 95.00 92 THR A O 1
ATOM 748 N N . ARG A 1 93 ? 1.616 -1.127 2.822 1.00 94.75 93 ARG A N 1
ATOM 749 C CA . ARG A 1 93 ? 2.341 -1.177 4.104 1.00 94.75 93 ARG A CA 1
ATOM 750 C C . ARG A 1 93 ? 2.856 0.200 4.539 1.00 94.75 93 ARG A C 1
ATOM 752 O O . ARG A 1 93 ? 2.802 0.528 5.720 1.00 94.75 93 ARG A O 1
ATOM 759 N N . GLY A 1 94 ? 3.312 1.025 3.598 1.00 94.31 94 GLY A N 1
ATOM 760 C CA . GLY A 1 94 ? 3.655 2.421 3.879 1.00 94.31 94 GLY A CA 1
ATOM 761 C C . GLY A 1 94 ? 2.434 3.233 4.316 1.00 94.31 94 GLY A C 1
ATOM 762 O O . GLY A 1 94 ? 2.475 3.919 5.335 1.00 94.31 94 GLY A O 1
ATOM 763 N N . ASN A 1 95 ? 1.323 3.091 3.590 1.00 93.69 95 ASN A N 1
ATOM 764 C CA . ASN A 1 95 ? 0.077 3.805 3.860 1.00 93.69 95 ASN A CA 1
ATOM 765 C C . ASN A 1 95 ? -0.510 3.448 5.233 1.00 93.69 95 ASN A C 1
ATOM 767 O O . ASN A 1 95 ? -0.888 4.349 5.975 1.00 93.69 95 ASN A O 1
ATOM 771 N N . ILE A 1 96 ? -0.552 2.164 5.609 1.00 94.69 96 ILE A N 1
ATOM 772 C CA . ILE A 1 96 ? -1.067 1.756 6.927 1.00 94.69 96 ILE A CA 1
ATOM 773 C C . ILE A 1 96 ? -0.172 2.260 8.067 1.00 94.69 96 ILE A C 1
ATOM 775 O O .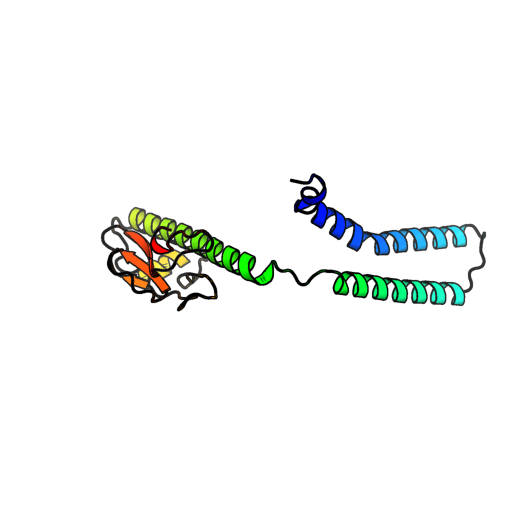 ILE A 1 96 ? -0.685 2.699 9.092 1.00 94.69 96 ILE A O 1
ATOM 779 N N . GLY A 1 97 ? 1.154 2.263 7.878 1.00 93.94 97 GLY A N 1
ATOM 780 C CA . GLY A 1 97 ? 2.095 2.824 8.848 1.00 93.94 97 GLY A CA 1
ATOM 781 C C . GLY A 1 97 ? 1.890 4.327 9.051 1.00 93.94 97 GLY A C 1
ATOM 782 O O . GLY A 1 97 ? 1.825 4.791 10.188 1.00 93.94 97 GLY A O 1
ATOM 783 N N . ALA A 1 98 ? 1.705 5.074 7.960 1.00 91.94 98 ALA A N 1
ATOM 784 C CA . ALA A 1 98 ? 1.389 6.499 8.023 1.00 91.94 98 ALA A CA 1
ATOM 785 C C . ALA A 1 98 ? 0.049 6.755 8.734 1.00 91.94 98 ALA A C 1
ATOM 787 O O . ALA A 1 98 ? -0.019 7.598 9.626 1.00 91.94 98 ALA A O 1
ATOM 788 N N . LEU A 1 99 ? -0.995 5.986 8.403 1.00 92.69 99 LEU A N 1
ATOM 789 C CA . LEU A 1 99 ? -2.307 6.109 9.043 1.00 92.69 99 LEU A CA 1
ATOM 790 C C . LEU A 1 99 ? -2.247 5.825 10.546 1.00 92.69 99 LEU A C 1
ATOM 792 O O . LEU A 1 99 ? -2.820 6.591 11.315 1.00 92.69 99 LEU A O 1
ATOM 796 N N . ARG A 1 100 ? -1.519 4.787 10.978 1.00 94.50 100 ARG A N 1
ATOM 797 C CA . ARG A 1 100 ? -1.299 4.502 12.407 1.00 94.50 100 ARG A CA 1
ATOM 798 C C . ARG A 1 100 ? -0.658 5.683 13.123 1.00 94.50 100 ARG A C 1
ATOM 800 O O . ARG A 1 100 ? -1.198 6.136 14.125 1.00 94.50 100 ARG A O 1
ATOM 807 N N . GLY A 1 101 ? 0.413 6.241 12.557 1.00 92.62 101 GLY A N 1
ATOM 808 C CA . GLY A 1 101 ? 1.069 7.420 13.126 1.00 92.62 101 GLY A CA 1
ATOM 809 C C . GLY A 1 101 ? 0.133 8.629 13.231 1.00 92.62 101 GLY A C 1
ATOM 810 O O . GLY A 1 101 ? 0.144 9.341 14.233 1.00 92.62 101 GLY A O 1
ATOM 811 N N . CYS A 1 102 ? -0.729 8.849 12.237 1.00 91.06 102 CYS A N 1
ATOM 812 C CA . CYS A 1 102 ? -1.721 9.924 12.281 1.00 91.06 102 CYS A CA 1
ATOM 813 C C . CYS A 1 102 ? -2.816 9.686 13.332 1.00 91.06 102 CYS A C 1
ATOM 815 O O . CYS A 1 102 ? -3.192 10.623 14.033 1.00 91.06 102 CYS A O 1
ATOM 817 N N . ILE A 1 103 ? -3.308 8.452 13.472 1.00 93.75 103 ILE A N 1
ATOM 818 C CA . ILE A 1 103 ? -4.305 8.080 14.489 1.00 93.75 103 ILE A CA 1
ATOM 819 C C . ILE A 1 103 ? -3.727 8.252 15.899 1.00 93.75 103 ILE A C 1
ATOM 821 O O . ILE A 1 103 ? -4.377 8.837 16.764 1.00 93.75 103 ILE A O 1
ATOM 825 N N . GLU A 1 104 ? -2.489 7.811 16.124 1.00 94.19 104 GLU A N 1
ATOM 826 C CA . GLU A 1 104 ? -1.784 7.993 17.397 1.00 94.19 104 GLU A CA 1
ATOM 827 C C . GLU A 1 104 ? -1.568 9.474 17.716 1.00 94.19 104 GLU A C 1
ATOM 829 O O . GLU A 1 104 ? -1.863 9.920 18.824 1.00 94.19 104 GLU A O 1
ATOM 834 N N . LYS A 1 105 ? -1.125 10.269 16.734 1.00 92.44 105 LYS A N 1
ATOM 835 C CA . LYS A 1 105 ? -0.960 11.717 16.910 1.00 92.44 105 LYS A CA 1
ATOM 836 C C . LYS A 1 105 ? -2.287 12.396 17.275 1.00 92.44 105 LYS A C 1
ATOM 838 O O . LYS A 1 105 ? -2.293 13.274 18.134 1.00 92.44 105 LYS A O 1
ATOM 843 N N . TYR A 1 106 ? -3.398 11.975 16.665 1.00 92.44 106 TYR A N 1
ATOM 844 C CA . TYR A 1 106 ? -4.733 12.479 16.999 1.00 92.44 106 TYR A CA 1
ATOM 845 C C . TYR A 1 106 ? -5.112 12.155 18.450 1.00 92.44 106 TYR A C 1
ATOM 847 O O . TYR A 1 106 ? -5.595 13.031 19.165 1.00 92.44 106 TYR A O 1
ATOM 855 N N . TYR A 1 107 ? -4.856 10.923 18.899 1.00 94.12 107 TYR A N 1
ATOM 856 C CA . TYR A 1 107 ? -5.117 10.504 20.278 1.00 94.12 107 TYR A CA 1
ATOM 857 C C . TYR A 1 107 ? -4.296 11.308 21.289 1.00 94.12 107 TYR A C 1
ATOM 859 O O . TYR A 1 107 ? -4.833 11.771 22.290 1.00 94.12 107 TYR A O 1
ATOM 867 N N . VAL A 1 108 ? -3.011 11.538 21.006 1.00 94.94 108 VAL A N 1
ATOM 868 C CA . VAL A 1 108 ? -2.130 12.337 21.875 1.00 94.94 108 VAL A CA 1
ATOM 869 C C . VAL A 1 108 ? -2.642 13.771 22.040 1.00 94.94 108 VAL A C 1
ATOM 871 O O . VAL A 1 108 ? -2.488 14.350 23.111 1.00 94.94 108 VAL A O 1
ATOM 874 N N . GLN A 1 109 ? -3.253 14.349 21.006 1.00 92.25 109 GLN A N 1
ATOM 875 C CA . GLN A 1 109 ? -3.755 15.722 21.058 1.00 92.25 109 GLN A CA 1
ATOM 876 C C . GLN A 1 109 ? -5.150 15.847 21.676 1.00 92.25 109 GLN A C 1
ATOM 878 O O . GLN A 1 109 ? -5.391 16.788 22.426 1.00 92.25 109 GLN A O 1
ATOM 883 N N . ASN A 1 110 ? -6.061 14.922 21.365 1.00 93.12 110 ASN A N 1
ATOM 884 C CA . ASN A 1 110 ? -7.466 15.027 21.770 1.00 93.12 110 ASN A CA 1
ATOM 885 C C . ASN A 1 110 ? -7.807 14.194 23.015 1.00 93.12 110 ASN A C 1
ATOM 887 O O . ASN A 1 110 ? -8.861 14.390 23.611 1.00 93.12 110 ASN A O 1
ATOM 891 N N . GLY A 1 111 ? -6.943 13.255 23.408 1.00 95.19 111 GLY A N 1
ATOM 892 C CA . GLY A 1 111 ? -7.181 12.322 24.514 1.00 95.19 111 GLY A CA 1
ATOM 893 C C . GLY A 1 111 ? -8.187 11.208 24.200 1.00 95.19 111 GLY A C 1
ATOM 894 O O . GLY A 1 111 ? -8.456 10.372 25.059 1.00 95.19 111 GLY A O 1
ATOM 895 N N . GLU A 1 112 ? -8.732 11.171 22.983 1.00 95.44 112 GLU A N 1
ATOM 896 C CA . GLU A 1 112 ? -9.665 10.147 22.516 1.00 95.44 112 GLU A CA 1
ATOM 897 C C . GLU A 1 112 ? -9.327 9.677 21.096 1.00 95.44 112 GLU A C 1
ATOM 899 O O . GLU A 1 112 ? -8.753 10.411 20.286 1.00 95.44 112 GLU A O 1
ATOM 904 N N . TRP A 1 113 ? -9.661 8.420 20.791 1.00 95.00 113 TRP A N 1
ATOM 905 C CA . TRP A 1 113 ? -9.493 7.868 19.448 1.00 95.00 113 TRP A CA 1
ATOM 906 C C . TRP A 1 113 ? -10.518 8.491 18.491 1.00 95.00 113 TRP A C 1
ATOM 908 O O . TRP A 1 113 ? -11.662 8.735 18.890 1.00 95.00 113 TRP A O 1
ATOM 918 N N . PRO A 1 114 ? -10.159 8.736 17.218 1.00 93.44 114 PRO A N 1
ATOM 919 C CA . PRO A 1 114 ? -11.092 9.323 16.269 1.00 93.44 114 PRO A CA 1
ATOM 920 C C . PRO A 1 114 ? -12.276 8.378 16.049 1.00 93.44 114 PRO A C 1
ATOM 922 O O . PRO A 1 114 ? -12.106 7.248 15.618 1.00 93.44 114 PRO A O 1
ATOM 925 N N . LYS A 1 115 ? -13.509 8.843 16.279 1.00 93.81 115 LYS A N 1
ATOM 926 C CA . LYS A 1 115 ? -14.712 8.012 16.057 1.00 93.81 115 LYS A CA 1
ATOM 927 C C . LYS A 1 115 ? -14.867 7.578 14.597 1.00 93.81 115 LYS A C 1
ATOM 929 O O . LYS A 1 115 ? -15.504 6.566 14.324 1.00 93.81 115 LYS A O 1
ATOM 934 N N . ARG A 1 116 ? -14.328 8.374 13.667 1.00 91.31 116 ARG A N 1
ATOM 935 C CA . ARG A 1 116 ? -14.392 8.156 12.220 1.00 91.31 116 ARG A CA 1
ATOM 936 C C . ARG A 1 116 ? -13.128 8.671 11.534 1.00 91.31 116 ARG A C 1
ATOM 938 O O . ARG A 1 116 ? -12.811 9.849 11.661 1.00 91.31 116 ARG A O 1
ATOM 945 N N . LEU A 1 117 ? -12.454 7.814 10.767 1.00 89.75 117 LEU A N 1
ATOM 946 C CA . LEU A 1 117 ? -11.325 8.203 9.907 1.00 89.75 117 LEU A CA 1
ATOM 947 C C . LEU A 1 117 ? -11.762 8.902 8.613 1.00 89.75 117 LEU A C 1
ATOM 949 O O . LEU A 1 117 ? -10.990 9.646 8.024 1.00 89.75 117 LEU A O 1
ATOM 953 N N . ASP A 1 118 ? -12.985 8.646 8.157 1.00 88.88 118 ASP A N 1
ATOM 954 C CA . ASP A 1 118 ? -13.576 9.221 6.946 1.00 88.88 118 ASP A CA 1
ATOM 955 C C . ASP A 1 118 ? -14.300 10.554 7.202 1.00 88.88 118 ASP A C 1
ATOM 957 O O . ASP A 1 118 ? -14.881 11.123 6.285 1.00 88.88 118 ASP A O 1
ATOM 961 N N . GLY A 1 119 ? -14.304 11.038 8.448 1.00 84.31 119 GLY A N 1
ATOM 962 C CA . GLY A 1 119 ? -14.963 12.284 8.829 1.00 84.31 119 GLY A CA 1
ATOM 963 C C . GLY A 1 119 ? -14.058 13.510 8.704 1.00 84.31 119 GLY A C 1
ATOM 964 O O . GLY A 1 119 ? -12.844 13.425 8.906 1.00 84.31 119 GLY A O 1
ATOM 965 N N . ASP A 1 120 ? -14.680 14.668 8.472 1.00 76.06 120 ASP A N 1
ATOM 966 C CA . ASP A 1 120 ? -14.007 15.957 8.259 1.00 76.06 120 ASP A CA 1
ATOM 967 C C . ASP A 1 120 ? -12.987 16.293 9.358 1.00 76.06 120 ASP A C 1
ATOM 969 O O . ASP A 1 120 ? -11.906 16.791 9.069 1.00 76.06 120 ASP A O 1
ATOM 973 N N . ASN A 1 121 ? -13.271 15.954 10.620 1.00 83.19 121 ASN A N 1
ATOM 974 C CA . ASN A 1 121 ? -12.379 16.255 11.746 1.00 83.19 121 ASN A CA 1
ATOM 975 C C . ASN A 1 121 ? -11.019 15.547 11.642 1.00 83.19 121 ASN A C 1
ATOM 977 O O . ASN A 1 121 ? -9.986 16.155 11.916 1.00 83.19 121 ASN A O 1
ATOM 981 N N . PHE A 1 122 ? -11.001 14.271 11.245 1.00 85.25 122 PHE A N 1
ATOM 982 C CA . PHE A 1 122 ? -9.752 13.519 11.105 1.00 85.25 122 PHE A CA 1
ATOM 983 C C . PHE A 1 122 ? -9.044 13.849 9.787 1.00 85.25 122 PHE A C 1
ATOM 985 O O . PHE A 1 122 ? -7.823 13.978 9.752 1.00 85.25 122 PHE A O 1
ATOM 992 N N . ILE A 1 123 ? -9.803 14.049 8.709 1.00 83.00 123 ILE A N 1
ATOM 993 C CA . ILE A 1 123 ? -9.249 14.426 7.405 1.00 83.00 123 ILE A CA 1
ATOM 994 C C . ILE A 1 123 ? -8.591 15.810 7.466 1.00 83.00 123 ILE A C 1
ATOM 996 O O . ILE A 1 123 ? -7.474 15.980 6.980 1.00 83.00 123 ILE A O 1
ATOM 1000 N N . ASN A 1 124 ? -9.216 16.784 8.128 1.00 81.38 124 ASN A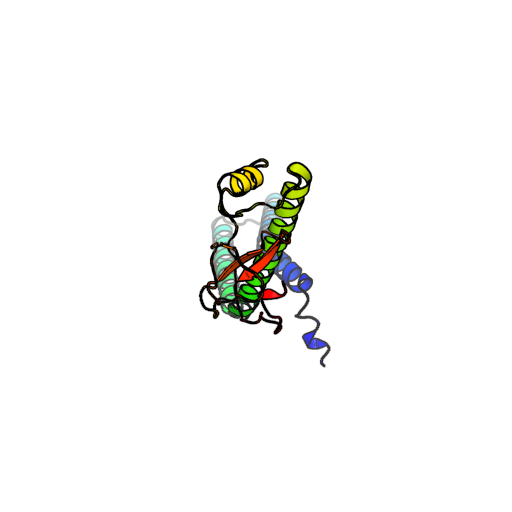 N 1
ATOM 1001 C CA . ASN A 1 124 ? -8.621 18.106 8.329 1.00 81.38 124 ASN A CA 1
ATOM 1002 C C . ASN A 1 124 ? -7.332 18.022 9.156 1.00 81.38 124 ASN A C 1
ATOM 1004 O O . ASN A 1 124 ? -6.356 18.700 8.837 1.00 81.38 124 ASN A O 1
ATOM 1008 N N . PHE A 1 125 ? -7.290 17.128 10.148 1.00 79.94 125 PHE A N 1
ATOM 1009 C CA . PHE A 1 125 ? -6.086 16.862 10.930 1.00 79.94 125 PHE A CA 1
ATOM 1010 C C . PHE A 1 125 ? -4.954 16.228 10.100 1.00 79.94 125 PHE A C 1
ATOM 1012 O O . PHE A 1 125 ? -3.791 16.612 10.226 1.00 79.94 125 PHE A O 1
ATOM 1019 N N . LEU A 1 126 ? -5.280 15.302 9.191 1.00 75.75 126 LEU A N 1
ATOM 1020 C CA . LEU A 1 126 ? -4.324 14.755 8.219 1.00 75.75 126 LEU A CA 1
ATOM 1021 C C . LEU A 1 126 ? -3.751 15.842 7.287 1.00 75.75 126 LEU A C 1
ATOM 1023 O O . LEU A 1 126 ? -2.592 15.760 6.876 1.00 75.75 126 LEU A O 1
ATOM 1027 N N . CYS A 1 127 ? -4.550 16.863 6.966 1.00 60.78 127 CYS A N 1
ATOM 1028 C CA . CYS A 1 127 ? -4.207 17.931 6.022 1.00 60.78 127 CYS A CA 1
ATOM 1029 C C . CYS A 1 127 ? -3.398 19.085 6.620 1.00 60.78 127 CYS A C 1
ATOM 1031 O O . CYS A 1 127 ? -2.854 19.888 5.859 1.00 60.78 127 CYS A O 1
ATOM 1033 N N . GLU A 1 128 ? -3.288 19.175 7.948 1.00 69.50 128 GLU A N 1
ATOM 1034 C CA . GLU A 1 128 ? -2.709 20.328 8.655 1.00 69.50 128 GLU A CA 1
ATOM 1035 C C . GLU A 1 128 ? -1.229 20.596 8.286 1.00 69.50 128 GLU A C 1
ATOM 1037 O O . GLU A 1 128 ? -0.703 21.679 8.523 1.00 69.50 128 GLU A O 1
ATOM 1042 N N . GLY A 1 129 ? -0.561 19.636 7.630 1.00 61.66 129 GLY A N 1
ATOM 1043 C CA . GLY A 1 129 ? 0.826 19.733 7.166 1.00 61.66 129 GLY A CA 1
ATOM 1044 C C . GLY A 1 129 ? 1.050 19.595 5.656 1.00 61.66 129 GLY A C 1
ATOM 1045 O O . GLY A 1 129 ? 2.126 19.144 5.282 1.00 61.66 129 GLY A O 1
ATOM 1046 N N . SER A 1 130 ? 0.085 19.945 4.789 1.00 61.78 130 SER A N 1
ATOM 1047 C CA . SER A 1 130 ? 0.085 19.681 3.321 1.00 61.78 130 SER A CA 1
ATOM 1048 C C . SER A 1 130 ? -0.184 18.225 2.910 1.00 61.78 130 SER A C 1
ATOM 1050 O O . SER A 1 130 ? 0.072 17.821 1.774 1.00 61.78 130 SER A O 1
ATOM 1052 N N . GLY A 1 131 ? -0.727 17.433 3.837 1.00 63.38 131 GLY A N 1
ATOM 1053 C CA . GLY A 1 131 ? -1.098 16.043 3.595 1.00 63.38 131 GLY A CA 1
ATOM 1054 C C . GLY A 1 131 ? -2.237 15.873 2.576 1.00 63.38 131 GLY A C 1
ATOM 1055 O O . GLY A 1 131 ? -2.918 16.838 2.215 1.00 63.38 131 GLY A O 1
ATOM 1056 N N . PRO A 1 132 ? -2.453 14.640 2.089 1.00 66.00 132 PRO A N 1
ATOM 1057 C CA . PRO A 1 132 ? -3.540 14.336 1.167 1.00 66.00 132 PRO A CA 1
ATOM 1058 C C . PRO A 1 132 ? -4.907 14.624 1.807 1.00 66.00 132 PRO A C 1
ATOM 1060 O O . PRO A 1 132 ? -5.161 14.236 2.944 1.00 66.00 132 PRO A O 1
ATOM 1063 N N . LYS A 1 133 ? -5.803 15.258 1.034 1.00 78.88 133 LYS A N 1
ATOM 1064 C CA . LYS A 1 133 ? -7.193 15.584 1.427 1.00 78.88 133 LYS A CA 1
ATOM 1065 C C . LYS A 1 133 ? -8.119 14.380 1.565 1.00 78.88 133 LYS A C 1
ATOM 1067 O O . LYS A 1 133 ? -9.284 14.533 1.904 1.00 78.88 133 LYS A O 1
ATOM 1072 N N . GLU A 1 134 ? -7.609 13.194 1.281 1.00 87.38 134 GLU A N 1
ATOM 1073 C CA . GLU A 1 134 ? -8.356 11.950 1.307 1.00 87.38 134 GLU A CA 1
ATOM 1074 C C . GLU A 1 134 ? -7.469 10.848 1.872 1.00 87.38 134 GLU A C 1
ATOM 1076 O O . GLU A 1 134 ? -6.237 10.898 1.777 1.00 87.38 134 GLU A O 1
ATOM 1081 N N . LEU A 1 135 ? -8.104 9.817 2.426 1.00 90.44 135 LEU A N 1
ATOM 1082 C CA . LEU A 1 135 ? -7.386 8.632 2.867 1.00 90.44 135 LEU A CA 1
ATOM 1083 C C . LEU A 1 135 ? -6.700 7.956 1.673 1.00 90.44 135 LEU A C 1
ATOM 1085 O O . LEU A 1 135 ? -7.300 7.819 0.600 1.00 90.44 135 LEU A O 1
ATOM 1089 N N . PRO A 1 136 ? -5.454 7.486 1.844 1.00 92.56 136 PRO A N 1
ATOM 1090 C CA . PRO A 1 136 ? -4.762 6.771 0.791 1.00 92.56 136 PRO A CA 1
ATOM 1091 C C . PRO A 1 136 ? -5.516 5.484 0.443 1.00 92.56 136 PRO A C 1
ATOM 1093 O O . PRO A 1 136 ? -6.177 4.871 1.279 1.00 92.56 136 PRO A O 1
ATOM 1096 N N . ASN A 1 137 ? -5.386 5.036 -0.802 1.00 94.69 137 ASN A N 1
ATOM 1097 C CA . ASN A 1 137 ? -5.951 3.755 -1.212 1.00 94.69 137 ASN A CA 1
ATOM 1098 C C . ASN A 1 137 ? -5.157 2.590 -0.598 1.00 94.69 137 ASN A C 1
ATOM 1100 O O . ASN A 1 137 ? -3.921 2.600 -0.609 1.00 94.69 137 ASN A O 1
ATOM 1104 N N . ALA A 1 138 ? -5.860 1.548 -0.157 1.00 94.94 138 ALA A N 1
ATOM 1105 C CA . ALA A 1 138 ? -5.274 0.232 0.047 1.00 94.94 138 ALA A CA 1
ATOM 1106 C C . ALA A 1 138 ? -5.059 -0.411 -1.330 1.00 94.94 138 ALA A C 1
ATOM 1108 O O . ALA A 1 138 ? -6.013 -0.676 -2.064 1.00 94.94 138 ALA A O 1
ATOM 1109 N N . LEU A 1 139 ? -3.797 -0.606 -1.706 1.00 95.38 139 LEU A N 1
ATOM 1110 C CA . LEU A 1 139 ? -3.366 -1.173 -2.979 1.00 95.38 139 LEU A CA 1
ATOM 1111 C C . LEU A 1 139 ? -2.989 -2.643 -2.779 1.00 95.38 139 LEU A C 1
ATOM 1113 O O . LEU A 1 139 ? -1.837 -2.989 -2.517 1.00 95.38 139 LEU A O 1
ATOM 1117 N N . LEU A 1 140 ? -3.973 -3.520 -2.920 1.00 94.56 140 LEU A N 1
ATOM 1118 C CA . LEU A 1 140 ? -3.753 -4.962 -2.900 1.00 94.56 140 LEU A CA 1
ATOM 1119 C C . LEU A 1 140 ? -3.245 -5.436 -4.262 1.00 94.56 140 LEU A C 1
ATOM 1121 O O . LEU A 1 140 ? -3.158 -4.669 -5.231 1.00 94.56 140 LEU A O 1
ATOM 1125 N N . ARG A 1 141 ? -2.929 -6.724 -4.330 1.00 94.06 141 ARG A N 1
ATOM 1126 C CA . ARG A 1 141 ? -2.570 -7.419 -5.562 1.00 94.06 141 ARG A CA 1
ATOM 1127 C C . ARG A 1 141 ? -3.605 -7.237 -6.684 1.00 94.06 141 ARG A C 1
ATOM 1129 O O . ARG A 1 141 ? -4.801 -7.279 -6.401 1.00 94.06 141 ARG A O 1
ATOM 1136 N N . PRO A 1 142 ? -3.186 -7.072 -7.955 1.00 90.94 142 PRO A N 1
ATOM 1137 C CA . PRO A 1 142 ? -4.113 -6.805 -9.060 1.00 90.94 142 PRO A CA 1
ATOM 1138 C C . PRO A 1 142 ? -5.135 -7.924 -9.313 1.00 90.94 142 PRO A C 1
ATOM 1140 O O . PRO A 1 142 ? -6.235 -7.646 -9.775 1.00 90.94 142 PRO A O 1
ATOM 1143 N N . ASP A 1 143 ? -4.797 -9.166 -8.979 1.00 91.88 143 ASP A N 1
ATOM 1144 C CA . ASP A 1 143 ? -5.655 -10.348 -9.125 1.00 91.88 143 ASP A CA 1
ATOM 1145 C C . ASP A 1 143 ? -6.733 -10.466 -8.040 1.00 91.88 143 ASP A C 1
ATOM 1147 O O . ASP A 1 143 ? -7.649 -11.278 -8.154 1.00 91.88 143 ASP A O 1
ATOM 1151 N N . VAL A 1 144 ? -6.650 -9.651 -6.990 1.00 92.12 144 VAL A N 1
ATOM 1152 C CA . VAL A 1 144 ? -7.580 -9.693 -5.865 1.00 92.12 144 VAL A CA 1
ATOM 1153 C C . VAL A 1 144 ? -8.774 -8.768 -6.134 1.00 92.12 144 VAL A C 1
ATOM 1155 O O . VAL A 1 144 ? -8.642 -7.695 -6.729 1.00 92.12 144 VAL A O 1
ATOM 1158 N N . LYS A 1 145 ? -9.975 -9.171 -5.708 1.00 92.75 145 LYS A N 1
ATOM 1159 C CA . LYS A 1 145 ? -11.173 -8.326 -5.817 1.00 92.75 145 LYS A CA 1
ATOM 1160 C C . LYS A 1 145 ? -10.999 -7.066 -4.964 1.00 92.75 145 LYS A C 1
ATOM 1162 O O . LYS A 1 145 ? -10.378 -7.110 -3.911 1.00 92.75 145 LYS A O 1
ATOM 1167 N N . ASN A 1 146 ? -11.551 -5.936 -5.411 1.00 92.69 146 ASN A N 1
ATOM 1168 C CA . ASN A 1 146 ? -11.473 -4.666 -4.679 1.00 92.69 146 ASN A CA 1
ATOM 1169 C C . ASN A 1 146 ? -10.027 -4.271 -4.313 1.00 92.69 146 ASN A C 1
ATOM 1171 O O . ASN A 1 146 ? -9.765 -3.683 -3.264 1.00 92.69 146 ASN A O 1
ATOM 1175 N N . ASN A 1 147 ? -9.074 -4.585 -5.198 1.00 91.88 147 ASN A N 1
ATOM 1176 C CA . ASN A 1 147 ? -7.641 -4.377 -4.977 1.00 91.88 147 ASN A CA 1
ATOM 1177 C C . ASN A 1 147 ? -7.196 -2.914 -4.842 1.00 91.88 147 ASN A C 1
ATOM 1179 O O . ASN A 1 147 ? -6.009 -2.647 -4.643 1.00 91.88 147 ASN A O 1
ATOM 1183 N N . ARG A 1 148 ? -8.115 -1.971 -5.023 1.00 95.06 148 ARG A N 1
ATOM 1184 C CA . ARG A 1 148 ? -7.904 -0.543 -4.851 1.00 95.06 148 ARG A CA 1
ATOM 1185 C C . ARG A 1 148 ? -9.173 0.046 -4.265 1.00 95.06 148 ARG A C 1
ATOM 1187 O O . ARG A 1 148 ? -10.174 0.170 -4.963 1.00 95.06 148 ARG A O 1
ATOM 1194 N N . SER A 1 149 ? -9.115 0.398 -2.991 1.00 94.75 149 SER A N 1
ATOM 1195 C CA . SER A 1 149 ? -10.219 1.048 -2.290 1.00 94.75 149 SER A CA 1
ATOM 1196 C C . SER A 1 149 ? -9.666 1.932 -1.177 1.00 94.75 149 SER A C 1
ATOM 1198 O O . SER A 1 149 ? -8.658 1.598 -0.556 1.00 94.75 149 SER A O 1
ATOM 1200 N N . ASN A 1 150 ? -10.316 3.065 -0.945 1.00 93.62 150 ASN A N 1
ATOM 1201 C CA . ASN A 1 150 ? -10.084 3.976 0.176 1.00 93.62 150 ASN A CA 1
ATOM 1202 C C . ASN A 1 150 ? -11.216 3.910 1.212 1.00 93.62 150 ASN A C 1
ATOM 1204 O O . ASN A 1 150 ? -11.227 4.700 2.153 1.00 93.62 150 ASN A O 1
ATOM 1208 N N . GLN A 1 151 ? -12.176 2.995 1.046 1.00 93.94 151 GLN A N 1
ATO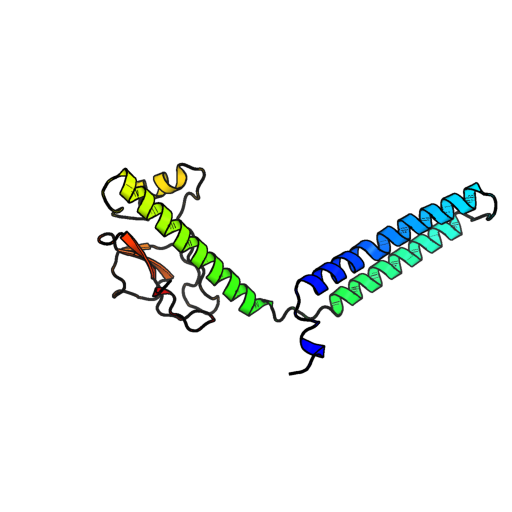M 1209 C CA . GLN A 1 151 ? -13.319 2.896 1.947 1.00 93.94 151 GLN A CA 1
ATOM 1210 C C . GLN A 1 151 ? -12.874 2.479 3.345 1.00 93.94 151 GLN A C 1
ATOM 1212 O O . GLN A 1 151 ? -12.027 1.601 3.495 1.00 93.94 151 GLN A O 1
ATOM 1217 N N . VAL A 1 152 ? -13.479 3.087 4.364 1.00 94.25 152 VAL A N 1
ATOM 1218 C CA . VAL A 1 152 ? -13.253 2.735 5.766 1.00 94.25 152 VAL A CA 1
ATOM 1219 C C . VAL A 1 152 ? -14.486 2.036 6.301 1.00 94.25 152 VAL A C 1
ATOM 1221 O O . VAL A 1 152 ? -15.596 2.557 6.228 1.00 94.25 152 VAL A O 1
ATOM 1224 N N . THR A 1 153 ? -14.289 0.850 6.858 1.00 95.12 153 THR A N 1
ATOM 1225 C CA . THR A 1 153 ? -15.314 0.124 7.603 1.00 95.12 153 THR A CA 1
ATOM 1226 C C . THR A 1 153 ? -14.989 0.208 9.090 1.00 95.12 153 THR A C 1
ATOM 1228 O O . THR A 1 153 ? -13.913 -0.209 9.513 1.00 95.12 153 THR A O 1
ATOM 1231 N N . HIS A 1 154 ? -15.916 0.747 9.881 1.00 92.38 154 HIS A N 1
ATOM 1232 C CA . HIS A 1 154 ? -15.758 0.935 11.328 1.00 92.38 154 HIS A CA 1
ATOM 1233 C C . HIS A 1 154 ? -16.224 -0.312 12.078 1.00 92.38 154 HIS A C 1
ATOM 1235 O O . HIS A 1 154 ? -17.407 -0.429 12.400 1.00 92.38 154 HIS A O 1
ATOM 1241 N N . ARG A 1 155 ? -15.327 -1.285 12.252 1.00 93.38 155 ARG A N 1
ATOM 1242 C CA . ARG A 1 155 ? -15.608 -2.612 12.824 1.00 93.38 155 ARG A CA 1
ATOM 1243 C C . ARG A 1 155 ? -14.343 -3.249 13.406 1.00 93.38 155 ARG A C 1
ATOM 1245 O O . ARG A 1 155 ? -13.247 -2.708 13.296 1.00 93.38 155 ARG A O 1
ATOM 1252 N N . THR A 1 156 ? -14.500 -4.424 14.011 1.00 92.19 156 THR A N 1
ATOM 1253 C CA . THR A 1 156 ? -13.393 -5.200 14.585 1.00 92.19 156 THR A CA 1
ATOM 1254 C C . THR A 1 156 ? -12.770 -6.127 13.542 1.00 92.19 156 THR A C 1
ATOM 1256 O O . THR A 1 156 ? -13.390 -6.433 12.526 1.00 92.19 156 THR A O 1
ATOM 1259 N N . ILE A 1 157 ? -11.570 -6.654 13.814 1.00 91.69 157 ILE A N 1
ATOM 1260 C CA . ILE A 1 157 ? -10.887 -7.632 12.943 1.00 91.69 157 ILE A CA 1
ATOM 1261 C C . ILE A 1 157 ? -11.713 -8.905 12.659 1.00 91.69 157 ILE A C 1
ATOM 1263 O O . ILE A 1 157 ? -11.458 -9.597 11.678 1.00 91.69 157 ILE A O 1
ATOM 1267 N N . ASN A 1 158 ? -12.727 -9.202 13.476 1.00 92.38 158 ASN A N 1
ATOM 1268 C CA . ASN A 1 158 ? -13.606 -10.355 13.277 1.00 92.38 158 ASN A CA 1
ATOM 1269 C C . ASN A 1 158 ? -14.627 -10.146 12.140 1.00 92.38 158 ASN A C 1
ATOM 1271 O O . ASN A 1 158 ? -15.254 -11.106 11.706 1.00 92.38 158 ASN A O 1
ATOM 1275 N N . ASP A 1 159 ? -14.777 -8.917 11.637 1.00 92.00 159 ASP A N 1
ATOM 1276 C CA . ASP A 1 159 ? -15.769 -8.532 10.627 1.00 92.00 159 ASP A CA 1
ATOM 1277 C C . ASP A 1 159 ? -15.181 -8.381 9.204 1.00 92.00 159 ASP A C 1
ATOM 1279 O O . ASP A 1 159 ? -15.713 -7.636 8.375 1.00 92.00 159 ASP A O 1
ATOM 1283 N N . LEU A 1 160 ? -14.061 -9.049 8.903 1.00 91.19 160 LEU A N 1
ATOM 1284 C CA . LEU A 1 160 ? -13.426 -8.992 7.580 1.00 91.19 160 LEU A CA 1
ATOM 1285 C C . LEU A 1 160 ? -14.376 -9.496 6.485 1.00 91.19 160 LEU A C 1
ATOM 1287 O O . LEU A 1 160 ? -14.905 -10.603 6.570 1.00 91.19 160 LEU A O 1
ATOM 1291 N N . ASN A 1 161 ? -14.552 -8.713 5.417 1.00 90.69 161 ASN A N 1
ATOM 1292 C CA . ASN A 1 161 ? -15.530 -9.032 4.365 1.00 90.69 161 ASN A CA 1
ATOM 1293 C C . ASN A 1 161 ? -15.019 -8.842 2.925 1.00 90.69 161 ASN A C 1
ATOM 1295 O O . ASN A 1 161 ? -15.807 -8.886 1.981 1.00 90.69 161 ASN A O 1
ATOM 1299 N N . SER A 1 162 ? -13.712 -8.634 2.733 1.00 90.62 162 SER A N 1
ATOM 1300 C CA . SER A 1 162 ? -13.091 -8.479 1.403 1.00 90.62 162 SER A CA 1
ATOM 1301 C C . SER A 1 162 ? -13.694 -7.360 0.544 1.00 90.62 162 SER A C 1
ATOM 1303 O O . SER A 1 162 ? -13.632 -7.380 -0.689 1.00 90.62 162 SER A O 1
ATOM 1305 N N . THR A 1 163 ? -14.237 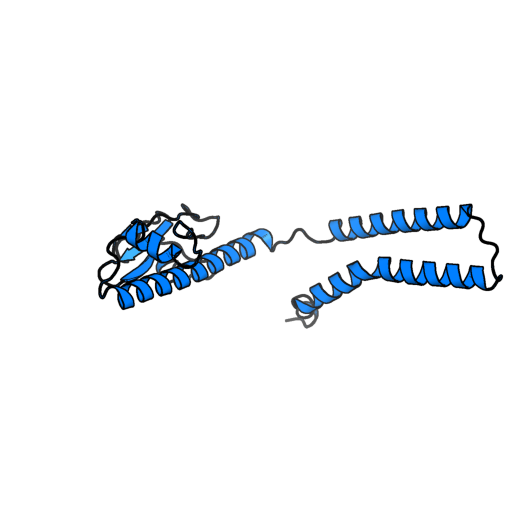-6.329 1.196 1.00 91.62 163 THR A N 1
ATOM 1306 C CA . THR A 1 163 ? -14.648 -5.081 0.531 1.00 91.62 163 THR A CA 1
ATOM 1307 C C . THR A 1 163 ? -13.434 -4.279 0.048 1.00 91.62 163 THR A C 1
ATOM 1309 O O . THR A 1 163 ? -13.566 -3.434 -0.834 1.00 91.62 163 THR A O 1
ATOM 1312 N N . GLY A 1 164 ? -12.233 -4.583 0.553 1.00 91.56 164 GLY A N 1
ATOM 1313 C CA . GLY A 1 164 ? -11.036 -3.787 0.312 1.00 91.56 164 GLY A CA 1
ATOM 1314 C C . GLY A 1 164 ? -11.039 -2.515 1.161 1.00 91.56 164 GLY A C 1
ATOM 1315 O O . GLY A 1 164 ? -11.971 -2.250 1.919 1.00 91.56 164 GLY A O 1
ATOM 1316 N N . GLY A 1 165 ? -9.975 -1.726 1.042 1.00 95.06 165 GLY A N 1
ATOM 1317 C CA . GLY A 1 165 ? -9.809 -0.514 1.840 1.00 95.06 165 GLY A CA 1
ATOM 1318 C C . GLY A 1 165 ? -9.368 -0.827 3.267 1.00 95.06 165 GLY A C 1
ATOM 1319 O O . GLY A 1 165 ? -8.553 -1.725 3.496 1.00 95.06 165 GLY A O 1
ATOM 1320 N N . TRP A 1 166 ? -9.903 -0.073 4.217 1.00 95.94 166 TRP A N 1
ATOM 1321 C CA . TRP A 1 166 ? -9.447 -0.020 5.599 1.00 95.94 166 TRP A CA 1
ATOM 1322 C C . TRP A 1 166 ? -10.522 -0.525 6.558 1.00 95.94 166 TRP A C 1
ATOM 1324 O O . TRP A 1 166 ? -11.708 -0.232 6.411 1.00 95.94 166 TRP A O 1
ATOM 1334 N N . LEU A 1 167 ? -10.093 -1.271 7.565 1.00 96.06 167 LEU A N 1
ATOM 1335 C CA . LEU A 1 167 ? -10.900 -1.691 8.698 1.00 96.06 167 LEU A CA 1
ATOM 1336 C C . LEU A 1 167 ? -10.374 -0.960 9.927 1.00 96.06 167 LEU A C 1
ATOM 1338 O O . LEU A 1 167 ? -9.183 -1.053 10.219 1.00 96.06 167 LEU A O 1
ATOM 1342 N N . TYR A 1 168 ? -11.232 -0.226 10.619 1.00 96.62 168 TYR A N 1
ATOM 1343 C CA . TYR A 1 168 ? -10.834 0.596 11.751 1.00 96.62 168 TYR A CA 1
ATOM 1344 C C . TYR A 1 168 ? -11.694 0.303 12.974 1.00 96.62 168 TYR A C 1
ATOM 1346 O O . TYR A 1 168 ? -12.921 0.288 12.885 1.00 96.62 168 TYR A O 1
ATOM 1354 N N . ASP A 1 169 ? -11.036 0.111 14.113 1.00 96.19 169 ASP A N 1
ATOM 1355 C CA . ASP A 1 169 ? -11.672 -0.056 15.412 1.00 96.19 169 ASP A CA 1
ATOM 1356 C C . ASP A 1 169 ? -11.488 1.220 16.244 1.00 96.19 169 ASP A C 1
ATOM 1358 O O . ASP A 1 169 ? -10.401 1.510 16.749 1.00 96.19 169 ASP A O 1
ATOM 1362 N N . SER A 1 170 ? -12.577 1.973 16.412 1.00 95.19 170 SER A N 1
ATOM 1363 C CA . SER A 1 170 ? -12.604 3.218 17.186 1.00 95.19 170 SER A CA 1
ATOM 1364 C C . SER A 1 170 ? -12.376 3.022 18.685 1.00 95.19 170 SER A C 1
ATOM 1366 O O . SER A 1 170 ? -12.077 3.985 19.383 1.00 95.19 170 SER A O 1
ATOM 1368 N N . THR A 1 171 ? -12.540 1.805 19.208 1.00 95.12 171 THR A N 1
ATOM 1369 C CA . THR A 1 171 ? -12.325 1.519 20.631 1.00 95.12 171 THR A CA 1
ATOM 1370 C C . THR A 1 171 ? -10.844 1.331 20.933 1.00 95.12 171 THR A C 1
ATOM 1372 O O . THR A 1 171 ? -10.362 1.795 21.964 1.00 95.12 171 THR A O 1
ATOM 1375 N N . THR A 1 172 ? -10.111 0.663 20.038 1.00 95.44 172 THR A N 1
ATOM 1376 C CA . THR A 1 172 ? -8.685 0.365 20.242 1.00 95.44 172 THR A CA 1
ATOM 1377 C C . THR A 1 172 ? -7.741 1.276 19.461 1.00 95.44 172 THR A C 1
ATOM 1379 O O . THR A 1 172 ? -6.536 1.228 19.696 1.00 95.44 172 THR A O 1
ATOM 1382 N N . GLY A 1 173 ? -8.255 2.069 18.518 1.00 93.94 173 GLY A N 1
ATOM 1383 C CA . GLY A 1 173 ? -7.447 2.895 17.620 1.00 93.94 173 GLY A CA 1
ATOM 1384 C C . GLY A 1 173 ? -6.706 2.095 16.547 1.00 93.94 173 GLY A C 1
ATOM 1385 O O . GLY A 1 173 ? -5.903 2.654 15.800 1.00 93.94 173 GLY A O 1
ATOM 1386 N N . LYS A 1 174 ? -6.948 0.784 16.450 1.00 95.56 174 LYS A N 1
ATOM 1387 C CA . LYS A 1 174 ? -6.246 -0.088 15.510 1.00 95.56 174 LYS A CA 1
ATOM 1388 C C . LYS A 1 174 ? -6.874 -0.024 14.124 1.00 95.56 174 LYS A C 1
ATOM 1390 O O . LYS A 1 174 ? -8.089 0.066 13.961 1.00 95.56 174 LYS A O 1
ATOM 1395 N N . ILE A 1 175 ? -6.009 -0.107 13.120 1.00 95.88 175 ILE A N 1
ATOM 1396 C CA . ILE A 1 175 ? -6.371 -0.123 11.706 1.00 95.88 175 ILE A CA 1
ATOM 1397 C C . ILE A 1 175 ? -5.729 -1.328 11.021 1.00 95.88 175 ILE A C 1
ATOM 1399 O O . ILE A 1 175 ? -4.565 -1.655 11.287 1.00 95.88 175 ILE A O 1
ATOM 1403 N N . TRP A 1 176 ? -6.494 -1.951 10.131 1.00 96.31 176 TRP A N 1
ATOM 1404 C CA . TRP A 1 176 ? -6.117 -3.095 9.306 1.00 96.31 176 TRP A CA 1
ATOM 1405 C C . TRP A 1 176 ? -6.613 -2.912 7.874 1.00 96.31 176 TRP A C 1
ATOM 1407 O O . TRP A 1 176 ? -7.379 -1.999 7.562 1.00 96.31 176 TRP A O 1
ATOM 1417 N N . ILE A 1 177 ? -6.202 -3.813 6.990 1.00 96.62 177 ILE A N 1
ATOM 1418 C CA . ILE A 1 177 ? -6.765 -3.913 5.645 1.00 96.62 177 ILE A CA 1
ATOM 1419 C C . ILE A 1 177 ? -8.044 -4.752 5.710 1.00 96.62 177 ILE A C 1
ATOM 1421 O O . ILE A 1 177 ? -8.022 -5.868 6.231 1.00 96.62 177 ILE A O 1
ATOM 1425 N N . ASN A 1 178 ? -9.144 -4.258 5.133 1.00 96.00 178 ASN A N 1
ATOM 1426 C CA . ASN A 1 178 ? -10.406 -5.002 5.084 1.00 96.00 178 ASN A CA 1
ATOM 1427 C C . ASN A 1 178 ? -10.411 -6.054 3.956 1.00 96.00 178 ASN A C 1
ATOM 1429 O O . ASN A 1 178 ? -11.138 -5.938 2.962 1.00 96.00 178 ASN A O 1
ATOM 1433 N N . HIS A 1 179 ? -9.551 -7.068 4.078 1.00 95.75 179 HIS A N 1
ATOM 1434 C CA . HIS A 1 179 ? -9.469 -8.158 3.110 1.00 95.75 179 HIS A CA 1
ATOM 1435 C C . HIS A 1 179 ? -9.027 -9.488 3.733 1.00 95.75 179 HIS A C 1
ATOM 1437 O O . HIS A 1 179 ? -8.129 -9.520 4.568 1.00 95.75 179 HIS A O 1
ATOM 1443 N N . THR A 1 180 ? -9.612 -10.602 3.274 1.00 95.94 180 THR A N 1
ATOM 1444 C CA . THR A 1 180 ? -9.299 -11.972 3.740 1.00 95.94 180 THR A CA 1
ATOM 1445 C C . THR A 1 180 ? -8.270 -12.706 2.871 1.00 95.94 180 THR A C 1
ATOM 1447 O O . THR A 1 180 ? -8.113 -13.915 2.996 1.00 95.94 180 THR A O 1
ATOM 1450 N N . ALA A 1 181 ? -7.625 -12.012 1.930 1.00 95.62 181 ALA A N 1
ATOM 1451 C CA . ALA A 1 181 ? -6.695 -12.636 0.989 1.00 95.62 181 ALA A CA 1
ATOM 1452 C C . ALA A 1 181 ? -5.272 -12.518 1.519 1.00 95.62 181 ALA A C 1
ATOM 1454 O O . ALA A 1 181 ? -4.984 -11.674 2.373 1.00 95.62 181 ALA A O 1
ATOM 1455 N N . ASN A 1 182 ? -4.394 -13.341 0.959 1.00 95.94 182 ASN A N 1
ATOM 1456 C CA . ASN A 1 182 ? -2.985 -13.346 1.302 1.00 95.94 182 ASN A CA 1
ATOM 1457 C C . ASN A 1 182 ? -2.174 -12.538 0.287 1.00 95.94 182 ASN A C 1
ATOM 1459 O O . ASN A 1 182 ? -2.525 -12.442 -0.892 1.00 95.94 182 ASN A O 1
ATOM 1463 N N . ASP A 1 183 ? -1.072 -11.979 0.767 1.00 93.75 183 ASP A N 1
ATOM 1464 C CA . ASP A 1 183 ? -0.086 -11.276 -0.034 1.00 93.75 183 ASP A CA 1
ATOM 1465 C C . ASP A 1 183 ? 0.734 -12.231 -0.916 1.00 93.75 183 ASP A C 1
ATOM 1467 O O . ASP A 1 183 ? 0.570 -13.456 -0.904 1.00 93.75 183 ASP A O 1
ATOM 1471 N N . SER A 1 184 ? 1.658 -11.670 -1.695 1.00 91.06 184 SER A N 1
ATOM 1472 C CA . SER A 1 184 ? 2.611 -12.438 -2.507 1.00 91.06 184 SER A CA 1
ATOM 1473 C C . SER A 1 184 ? 3.493 -13.421 -1.715 1.00 91.06 184 SER A C 1
ATOM 1475 O O . SER A 1 184 ? 4.089 -14.313 -2.315 1.00 91.06 184 SER A O 1
ATOM 1477 N N . LYS A 1 185 ? 3.569 -13.298 -0.385 1.00 91.38 185 LYS A N 1
ATOM 1478 C CA . LYS A 1 185 ? 4.337 -14.157 0.528 1.00 91.38 185 LYS A CA 1
ATOM 1479 C C . LYS A 1 185 ? 3.462 -15.121 1.340 1.00 91.38 185 LYS A C 1
ATOM 1481 O O . LYS A 1 185 ? 3.997 -15.854 2.168 1.00 91.38 185 LYS A O 1
ATOM 1486 N N . GLY A 1 186 ? 2.146 -15.137 1.125 1.00 93.31 186 GLY A N 1
ATOM 1487 C CA . GLY A 1 186 ? 1.213 -15.969 1.887 1.00 93.31 186 GLY A CA 1
ATOM 1488 C C . GLY A 1 186 ? 0.787 -15.386 3.241 1.00 93.31 186 GLY A C 1
ATOM 1489 O O . GLY A 1 186 ? 0.143 -16.087 4.015 1.00 93.31 186 GLY A O 1
ATOM 1490 N N . VAL A 1 187 ? 1.112 -14.125 3.532 1.00 94.88 187 VAL A N 1
ATOM 1491 C CA . VAL A 1 187 ? 0.714 -13.414 4.755 1.00 94.88 187 VAL A CA 1
ATOM 1492 C C . VAL A 1 187 ? -0.666 -12.780 4.547 1.00 94.88 187 VAL A C 1
ATOM 1494 O O . VAL A 1 187 ? -0.857 -12.083 3.549 1.00 94.88 187 VAL A O 1
ATOM 1497 N N . PRO A 1 188 ? -1.639 -12.980 5.450 1.00 95.12 188 PRO A N 1
ATOM 1498 C CA . PRO A 1 188 ? -2.958 -12.370 5.313 1.00 95.12 188 PRO A CA 1
ATOM 1499 C C . PRO A 1 188 ? -2.865 -10.841 5.371 1.00 95.12 188 PRO A C 1
ATOM 1501 O O . PRO A 1 188 ? -2.212 -10.282 6.249 1.00 95.12 188 PRO A O 1
ATOM 1504 N N . TYR A 1 189 ? -3.554 -10.140 4.468 1.00 94.44 189 TYR A N 1
ATOM 1505 C CA . TYR A 1 189 ? -3.527 -8.670 4.443 1.00 94.44 189 TYR A CA 1
ATOM 1506 C C . TYR A 1 189 ? -4.022 -8.034 5.749 1.00 94.44 189 TYR A C 1
ATOM 1508 O O . TYR A 1 189 ? -3.565 -6.958 6.129 1.00 94.44 189 TYR A O 1
ATOM 1516 N N . SER A 1 190 ? -4.927 -8.704 6.459 1.00 93.56 190 SER A N 1
ATOM 1517 C CA . SER A 1 190 ? -5.439 -8.257 7.753 1.00 93.56 190 SER A CA 1
ATOM 1518 C C . SER A 1 190 ? -4.403 -8.272 8.882 1.00 93.56 190 SER A C 1
ATOM 1520 O O . SER A 1 190 ? -4.666 -7.677 9.921 1.00 93.56 190 SER A O 1
ATOM 1522 N N . SER A 1 191 ? -3.238 -8.912 8.716 1.00 94.06 191 SER A N 1
ATOM 1523 C CA . SER A 1 191 ? -2.181 -8.912 9.738 1.00 94.06 191 SER A CA 1
ATOM 1524 C C . SER A 1 191 ? -1.165 -7.779 9.585 1.00 94.06 191 SER A C 1
ATOM 1526 O O . SER A 1 191 ? -0.202 -7.737 10.351 1.00 94.06 191 SER A O 1
ATOM 1528 N N . TYR A 1 192 ? -1.306 -6.927 8.565 1.00 90.12 192 TYR A N 1
ATOM 1529 C CA . TYR A 1 192 ? -0.435 -5.761 8.374 1.00 90.12 192 TYR A CA 1
ATOM 1530 C C . TYR A 1 192 ? -0.693 -4.703 9.429 1.00 90.12 192 TYR A C 1
ATOM 1532 O O . TYR A 1 192 ? -1.829 -4.627 9.940 1.00 90.12 192 TYR A O 1
#

Radius of gyration: 28.57 Å; chains: 1; bounding box: 64×46×72 Å